Protein AF-A0A519G6H4-F1 (afdb_monomer)

Nearest PDB structures (foldseek):
  4zy8-assembly3_B  TM=3.348E-01  e=1.222E-01  Kluyveromyces lactis
  5f9d-assembly1_A  TM=3.363E-01  e=3.667E-01  Helicobacter pylori

Secondary structure (DSSP, 8-state):
-PPPPPPPPPPP-PPPPPPP----PPPPPP-----PPP------------------------------------------HHHHHHHHHHHHHHHHHHHHHHHHHHHHHHHHHHHHHHHHHHHHHHHHHHHHH-SSTTS--S-HHHHHHHHHHH----TTEEEEEEETTEEEEE-SS--S--TTSSHHHHHHHHHH--SSS-EEEEE--TT--EEEEEEE---TTS---S-EEEEEEEEHHHHHHHHHHHHHHHHHHHHHHHHHHHHHHHHHHHHHHHHHHHHHHHHHHHTTT-TTPPPP--SSSHHHHHHHHHHHHHHHHTT-

Mean predicted aligned error: 16.58 Å

Radius of gyration: 42.32 Å; Cα contacts (8 Å, |Δi|>4): 305; chains: 1; bounding box: 150×58×101 Å

Foldseek 3Di:
DDDDDDDDDDDDDDDDDDDDDDDDDDDDDDDDDDDDDDDDDDDDDDDDDDDDDDDDDDDDDDPPDPPPDPPPPPPDPPDDPLVVQLVVQLVVLLVVLVVVLVVVLVVVLVVLVVVQVVVQVVLVVVLVVLQQQEPDPVSFHQDLVRSLQSSLAVDDDDAQKFKFKDKQLDTDDGHPDDHPDDQVVDVVRSNVLVVPPDDQDKDFDWDCPPNFTKTKIKGFGDTPPYPPPMTIIIMMIGGSVVSSVVVVVVSVVSVVVSVVVSVVSSVVSSVVSCVVCVLVVVVVVVVVVCVPDDLPDARDQDDDDPSSVVSVVVRVVSVVVVVD

pLDDT: mean 78.15, std 19.93, range [33.38, 98.62]

Sequence (324 aa):
MRGAPPPPPPAHRSAAPRRSRWVRRGPPLDSSRRARTMHARPGETFLRSPSGRRGSRDTEGVTTSPAARPTRLRGRPRFSVRTRIVAVITLVAALGLTVVGATVYLVERAVSLEAIEDRLQDNLDSARFIVAQGDDPTGSWPSADEALRAVVQRMSPDDNTGAIGIIDGRAVLRSGIELDLDLTSVPGFVTHVAEQVDGPDAIIGTYAEDGVVWRYLAAPIAVSGGPQAEEVIFALAYDVRAELAEIDGTARAYIVAAGIALLVIAAVATIVSTRLLRPLRRMRETAERVSAQALTERLPVQGRDDVSELASTMNDMLDRLDRA

Structure (mmCIF, N/CA/C/O backbone):
data_AF-A0A519G6H4-F1
#
_entry.id   AF-A0A519G6H4-F1
#
loop_
_atom_site.group_PDB
_atom_site.id
_atom_site.type_symbol
_atom_site.label_atom_id
_atom_site.label_alt_id
_atom_site.label_comp_id
_atom_site.label_asym_id
_atom_site.label_entity_id
_atom_site.label_seq_id
_atom_site.pdbx_PDB_ins_code
_atom_site.Cartn_x
_atom_site.Cartn_y
_atom_site.Cartn_z
_atom_site.occupancy
_atom_site.B_iso_or_equiv
_atom_site.auth_seq_id
_atom_site.auth_comp_id
_atom_site.auth_asym_id
_atom_site.auth_atom_id
_atom_site.pdbx_PDB_model_num
ATOM 1 N N . MET A 1 1 ? 63.761 16.238 7.697 1.00 46.38 1 MET A N 1
ATOM 2 C CA . MET A 1 1 ? 63.430 15.058 8.523 1.00 46.38 1 MET A CA 1
ATOM 3 C C . MET A 1 1 ? 61.973 15.174 8.955 1.00 46.38 1 MET A C 1
ATOM 5 O O . MET A 1 1 ? 61.675 16.012 9.792 1.00 46.38 1 MET A O 1
ATOM 9 N N . ARG A 1 2 ? 61.054 14.445 8.308 1.00 49.22 2 ARG A N 1
ATOM 10 C CA . ARG A 1 2 ? 59.625 14.401 8.672 1.00 49.22 2 ARG A CA 1
ATOM 11 C C . ARG A 1 2 ? 59.370 13.075 9.395 1.00 49.22 2 ARG A C 1
ATOM 13 O O . ARG A 1 2 ? 59.730 12.033 8.858 1.00 49.22 2 ARG A O 1
ATOM 20 N N . GLY A 1 3 ? 58.862 13.146 10.625 1.00 54.88 3 GLY A N 1
ATOM 21 C CA . GLY A 1 3 ? 58.626 11.997 11.504 1.00 54.88 3 GLY A CA 1
ATOM 22 C C . GLY A 1 3 ? 57.484 11.104 11.015 1.00 54.88 3 GLY A C 1
ATOM 23 O O . GLY A 1 3 ? 56.541 11.584 10.389 1.00 54.88 3 GLY A O 1
ATOM 24 N N . ALA A 1 4 ? 57.608 9.804 11.281 1.00 68.62 4 ALA A N 1
ATOM 25 C CA . ALA A 1 4 ? 56.635 8.782 10.908 1.00 68.62 4 ALA A CA 1
ATOM 26 C C . ALA A 1 4 ? 55.296 8.948 11.664 1.00 68.62 4 ALA A C 1
ATOM 28 O O . ALA A 1 4 ? 55.304 9.397 12.814 1.00 68.62 4 ALA A O 1
ATOM 29 N N . PRO A 1 5 ? 54.155 8.584 11.049 1.00 71.50 5 PRO A N 1
ATOM 30 C CA . PRO A 1 5 ? 52.848 8.658 11.696 1.00 71.50 5 PRO A CA 1
ATOM 31 C C . PRO A 1 5 ? 52.660 7.552 12.759 1.00 71.50 5 PRO A C 1
ATOM 33 O O . PRO A 1 5 ? 53.268 6.484 12.648 1.00 71.50 5 PRO A O 1
ATOM 36 N N . PRO A 1 6 ? 51.826 7.793 13.791 1.00 75.69 6 PRO A N 1
ATOM 37 C CA . PRO A 1 6 ? 51.584 6.840 14.874 1.00 75.69 6 PRO A CA 1
ATOM 38 C C . PRO A 1 6 ? 50.728 5.632 14.433 1.00 75.69 6 PRO A C 1
ATOM 40 O O . PRO A 1 6 ? 49.949 5.745 13.484 1.00 75.69 6 PRO A O 1
ATOM 43 N N . PRO A 1 7 ? 50.846 4.479 15.123 1.00 75.94 7 PRO A N 1
ATOM 44 C CA . PRO A 1 7 ? 50.122 3.257 14.777 1.00 75.94 7 PRO A CA 1
ATOM 45 C C . PRO A 1 7 ? 48.623 3.321 15.138 1.00 75.94 7 PRO A C 1
ATOM 47 O O . PRO A 1 7 ? 48.240 4.042 16.064 1.00 75.94 7 PRO A O 1
ATOM 50 N N . PRO A 1 8 ? 47.769 2.547 14.438 1.00 74.88 8 PRO A N 1
ATOM 51 C CA . PRO A 1 8 ? 46.327 2.535 14.667 1.00 74.88 8 PRO A CA 1
ATOM 52 C C . PRO A 1 8 ? 45.929 1.803 15.967 1.00 74.88 8 PRO A C 1
ATOM 54 O O . PRO A 1 8 ? 46.649 0.909 16.424 1.00 74.88 8 PRO A O 1
ATOM 57 N N . PRO A 1 9 ? 44.768 2.150 16.560 1.00 71.88 9 PRO A N 1
ATOM 58 C CA . PRO A 1 9 ? 44.262 1.524 17.782 1.00 71.88 9 PRO A CA 1
ATOM 59 C C . PRO A 1 9 ? 43.748 0.084 17.555 1.00 71.88 9 PRO A C 1
ATOM 61 O O . PRO A 1 9 ? 43.368 -0.273 16.438 1.00 71.88 9 PRO A O 1
ATOM 64 N N . PRO A 1 10 ? 43.711 -0.759 18.609 1.00 65.56 10 PRO A N 1
ATOM 65 C CA . PRO A 1 10 ? 43.341 -2.169 18.495 1.00 65.56 10 PRO A CA 1
ATOM 66 C C . PRO A 1 10 ? 41.845 -2.382 18.212 1.00 65.56 10 PRO A C 1
ATOM 68 O O . PRO A 1 10 ? 40.979 -1.714 18.774 1.00 65.56 10 PRO A O 1
ATOM 71 N N . ALA A 1 11 ? 41.550 -3.373 17.365 1.00 58.44 11 ALA A N 1
ATOM 72 C CA . ALA A 1 11 ? 40.199 -3.747 16.959 1.00 58.44 11 ALA A CA 1
ATOM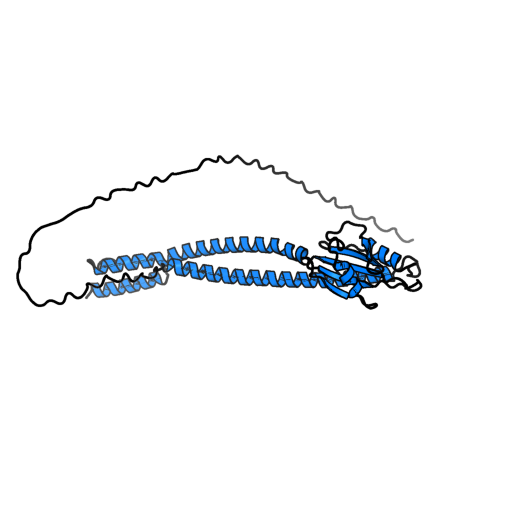 73 C C . ALA A 1 11 ? 39.384 -4.362 18.113 1.00 58.44 11 ALA A C 1
ATOM 75 O O . ALA A 1 11 ? 39.790 -5.350 18.734 1.00 58.44 11 ALA A O 1
ATOM 76 N N . HIS A 1 12 ? 38.192 -3.816 18.358 1.00 49.47 12 HIS A N 1
ATOM 77 C CA . HIS A 1 12 ? 37.202 -4.399 19.260 1.00 49.47 12 HIS A CA 1
ATOM 78 C C . HIS A 1 12 ? 36.639 -5.701 18.665 1.00 49.47 12 HIS A C 1
ATOM 80 O O . HIS A 1 12 ? 36.033 -5.704 17.596 1.00 49.47 12 HIS A O 1
ATOM 86 N N . ARG A 1 13 ? 36.826 -6.824 19.371 1.00 47.31 13 ARG A N 1
ATOM 87 C CA . ARG A 1 13 ? 36.172 -8.105 19.063 1.00 47.31 13 ARG A CA 1
ATOM 88 C C . ARG A 1 13 ? 34.698 -8.046 19.470 1.00 47.31 13 ARG A C 1
ATOM 90 O O . ARG A 1 13 ? 34.383 -8.068 20.657 1.00 47.31 13 ARG A O 1
ATOM 97 N N . SER A 1 14 ? 33.809 -8.027 18.484 1.00 47.22 14 SER A N 1
ATOM 98 C CA . SER A 1 14 ? 32.364 -8.182 18.663 1.00 47.22 14 SER A CA 1
ATOM 99 C C . SER A 1 14 ? 32.025 -9.627 19.042 1.00 47.22 14 SER A C 1
ATOM 101 O O . SER A 1 14 ? 32.368 -10.571 18.330 1.00 47.22 14 SER A O 1
ATOM 103 N N . ALA A 1 15 ? 31.363 -9.806 20.184 1.00 48.19 15 ALA A N 1
ATOM 104 C CA . ALA A 1 15 ? 30.863 -11.091 20.658 1.00 48.19 15 ALA A CA 1
ATOM 105 C C . ALA A 1 15 ? 29.637 -11.549 19.843 1.00 48.19 15 ALA A C 1
ATOM 107 O O . ALA A 1 15 ? 28.703 -10.781 19.624 1.00 48.19 15 ALA A O 1
ATOM 108 N N . ALA A 1 16 ? 29.629 -12.817 19.423 1.00 52.44 16 ALA A N 1
ATOM 109 C CA . ALA A 1 16 ? 28.513 -13.450 18.721 1.00 52.44 16 ALA A CA 1
ATOM 110 C C . ALA A 1 16 ? 27.335 -13.772 19.672 1.00 52.44 16 ALA A C 1
ATOM 112 O O . ALA A 1 16 ? 27.570 -14.206 20.806 1.00 52.44 16 ALA A O 1
ATOM 113 N N . PRO A 1 17 ? 26.065 -13.646 19.237 1.00 49.53 17 PRO A N 1
ATOM 114 C CA . PRO A 1 17 ? 24.920 -13.990 20.074 1.00 49.53 17 PRO A CA 1
ATOM 115 C C . PRO A 1 17 ? 24.618 -15.501 20.056 1.00 49.53 17 PRO A C 1
ATOM 117 O O . PRO A 1 17 ? 24.445 -16.126 19.008 1.00 49.53 17 PRO A O 1
ATOM 120 N N . ARG A 1 18 ? 24.510 -16.093 21.255 1.00 45.97 18 ARG A N 1
ATOM 121 C CA . ARG A 1 18 ? 24.070 -17.480 21.501 1.00 45.97 18 ARG A CA 1
ATOM 122 C C . ARG A 1 18 ? 22.582 -17.633 21.154 1.00 45.97 18 ARG A C 1
ATOM 124 O O . ARG A 1 18 ? 21.735 -17.042 21.817 1.00 45.97 18 ARG A O 1
ATOM 131 N N . ARG A 1 19 ? 22.249 -18.488 20.180 1.00 43.47 19 ARG A N 1
ATOM 132 C CA . ARG A 1 19 ? 20.869 -18.943 19.921 1.00 43.47 19 ARG A CA 1
ATOM 133 C C . ARG A 1 19 ? 20.470 -20.026 20.932 1.00 43.47 19 ARG A C 1
ATOM 135 O O . ARG A 1 19 ? 21.062 -21.103 20.952 1.00 43.47 19 ARG A O 1
ATOM 142 N N . SER A 1 20 ? 19.459 -19.758 21.757 1.00 45.16 20 SER A N 1
ATOM 143 C CA . SER A 1 20 ? 18.828 -20.736 22.649 1.00 45.16 20 SER A CA 1
ATOM 144 C C . SER A 1 20 ? 17.678 -21.452 21.928 1.00 45.16 20 SER A C 1
ATOM 146 O O . SER A 1 20 ? 16.703 -20.850 21.487 1.00 45.16 20 SER A O 1
ATOM 148 N N . ARG A 1 21 ? 17.816 -22.773 21.778 1.00 39.88 21 ARG A N 1
ATOM 149 C CA . ARG A 1 21 ? 16.835 -23.678 21.169 1.00 39.88 21 ARG A CA 1
ATOM 150 C C . ARG A 1 21 ? 15.878 -24.172 22.259 1.00 39.88 21 ARG A C 1
ATOM 152 O O . ARG A 1 21 ? 16.251 -25.030 23.053 1.00 39.88 21 ARG A O 1
ATOM 159 N N . TRP A 1 22 ? 14.652 -23.652 22.295 1.00 42.25 22 TRP A N 1
ATOM 160 C CA . TRP A 1 22 ? 13.578 -24.182 23.141 1.00 42.25 22 TRP A CA 1
ATOM 161 C C . TRP A 1 22 ? 12.713 -25.162 22.346 1.00 42.25 22 TRP A C 1
ATOM 163 O O . TRP A 1 22 ? 12.011 -24.783 21.415 1.00 42.25 22 TRP A O 1
ATOM 173 N N . VAL A 1 23 ? 12.770 -26.437 22.731 1.00 46.72 23 VAL A N 1
ATOM 174 C CA . VAL A 1 23 ? 11.891 -27.508 22.246 1.00 46.72 23 VAL A CA 1
ATOM 175 C C . VAL A 1 23 ? 10.676 -27.575 23.175 1.00 46.72 23 VAL A C 1
ATOM 177 O O . VAL A 1 23 ? 10.817 -27.922 24.346 1.00 46.72 23 VAL A O 1
ATOM 180 N N . ARG A 1 24 ? 9.477 -27.254 22.674 1.00 48.12 24 ARG A N 1
ATOM 181 C CA . ARG A 1 24 ? 8.207 -27.500 23.379 1.00 48.12 24 ARG A CA 1
ATOM 182 C C . ARG A 1 24 ? 7.584 -28.807 22.881 1.00 48.12 24 ARG A C 1
ATOM 184 O O . ARG A 1 24 ? 7.162 -28.895 21.734 1.00 48.12 24 ARG A O 1
ATOM 191 N N . ARG A 1 25 ? 7.512 -29.807 23.765 1.00 40.22 25 ARG A N 1
ATOM 192 C CA . ARG A 1 25 ? 6.647 -30.993 23.634 1.00 40.22 25 ARG A CA 1
ATOM 193 C C . ARG A 1 25 ? 5.201 -30.598 23.966 1.00 40.22 25 ARG A C 1
ATOM 195 O O . ARG A 1 25 ? 4.978 -29.987 25.009 1.00 40.22 25 ARG A O 1
ATOM 202 N N . GLY A 1 26 ? 4.241 -30.961 23.117 1.00 42.47 26 GLY A N 1
ATOM 203 C CA . GLY A 1 26 ? 2.804 -30.914 23.426 1.00 42.47 26 GLY A CA 1
ATOM 204 C C . GLY A 1 26 ? 2.269 -32.298 23.839 1.00 42.47 26 GLY A C 1
ATOM 205 O O . GLY A 1 26 ? 2.820 -33.298 23.376 1.00 42.47 26 GLY A O 1
ATOM 206 N N . PRO A 1 27 ? 1.233 -32.389 24.698 1.00 58.53 27 PRO A N 1
ATOM 207 C CA . PRO A 1 27 ? 0.524 -33.638 24.987 1.00 58.53 27 PRO A CA 1
ATOM 208 C C . PRO A 1 27 ? -0.682 -33.847 24.038 1.00 58.53 27 PRO A C 1
ATOM 210 O O . PRO A 1 27 ? -1.147 -32.878 23.431 1.00 58.53 27 PRO A O 1
ATOM 213 N N . PRO A 1 28 ? -1.201 -35.084 23.894 1.00 52.47 28 PRO A N 1
ATOM 214 C CA . PRO A 1 28 ? -2.264 -35.398 22.940 1.00 52.47 28 PRO A CA 1
ATOM 215 C C . PRO A 1 28 ? -3.661 -35.059 23.486 1.00 52.47 28 PRO A C 1
ATOM 217 O O . PRO A 1 28 ? -3.909 -35.134 24.689 1.00 52.47 28 PRO A O 1
ATOM 220 N N . LEU A 1 29 ? -4.581 -34.712 22.579 1.00 49.31 29 LEU A N 1
ATOM 221 C CA . LEU A 1 29 ? -6.004 -34.509 22.857 1.00 49.31 29 LEU A CA 1
ATOM 222 C C . LEU A 1 29 ? -6.784 -35.805 22.595 1.00 49.31 29 LEU A C 1
ATOM 224 O O . LEU A 1 29 ? -6.754 -36.343 21.491 1.00 49.31 29 LEU A O 1
ATOM 228 N N . ASP A 1 30 ? -7.492 -36.265 23.625 1.00 44.41 30 ASP A N 1
ATOM 229 C CA . ASP A 1 30 ? -8.525 -37.300 23.575 1.00 44.41 30 ASP A CA 1
ATOM 230 C C . ASP A 1 30 ? -9.815 -36.721 22.964 1.00 44.41 30 ASP A C 1
ATOM 232 O O . ASP A 1 30 ? -10.227 -35.597 23.270 1.00 44.41 30 ASP A O 1
ATOM 236 N N . SER A 1 31 ? -10.448 -37.490 22.081 1.00 44.47 31 SER A N 1
ATOM 237 C CA . SER A 1 31 ? -11.680 -37.126 21.390 1.00 44.47 31 SER A CA 1
ATOM 238 C C . SER A 1 31 ? -12.721 -38.225 21.579 1.00 44.47 31 SER A C 1
ATOM 240 O O . SER A 1 31 ? -12.670 -39.278 20.953 1.00 44.47 31 SER A O 1
ATOM 242 N N . SER A 1 32 ? -13.726 -37.963 22.415 1.00 39.69 32 SER A N 1
ATOM 243 C CA . SER A 1 32 ? -14.971 -38.731 22.392 1.00 39.69 32 SER A CA 1
ATOM 244 C C . SER A 1 32 ? -16.159 -37.897 22.885 1.00 39.69 32 SER A C 1
ATOM 246 O O . SER A 1 32 ? -16.413 -37.709 24.073 1.00 39.69 32 SER A O 1
ATOM 248 N N . ARG A 1 33 ? -16.938 -37.371 21.931 1.00 41.94 33 ARG A N 1
ATOM 249 C CA . ARG A 1 33 ? -18.328 -36.945 22.161 1.00 41.94 33 ARG A CA 1
ATOM 250 C C . ARG A 1 33 ? -19.117 -36.943 20.856 1.00 41.94 33 ARG A C 1
ATOM 252 O O . ARG A 1 33 ? -18.822 -36.149 19.972 1.00 41.94 33 ARG A O 1
ATOM 259 N N . ARG A 1 34 ? -20.141 -37.799 20.785 1.00 40.88 34 ARG A N 1
ATOM 260 C CA . ARG A 1 34 ? -21.371 -37.777 19.952 1.00 40.88 34 ARG A CA 1
ATOM 261 C C . ARG A 1 34 ? -22.154 -39.050 20.342 1.00 40.88 34 ARG A C 1
ATOM 263 O O . ARG A 1 34 ? -21.524 -40.040 20.674 1.00 40.88 34 ARG A O 1
ATOM 270 N N . ALA A 1 35 ? -23.478 -39.136 20.386 1.00 38.78 35 ALA A N 1
ATOM 271 C CA . ALA A 1 35 ? -24.569 -38.227 20.066 1.00 38.78 35 ALA A CA 1
ATOM 272 C C . ALA A 1 35 ? -25.820 -38.678 20.858 1.00 38.78 35 ALA A C 1
ATOM 274 O O . ALA A 1 35 ? -25.955 -39.852 21.196 1.00 38.78 35 ALA A O 1
ATOM 275 N N . ARG A 1 36 ? -26.733 -37.743 21.150 1.00 36.72 36 ARG A N 1
ATOM 276 C CA . ARG A 1 36 ? -28.082 -38.024 21.669 1.00 36.72 36 ARG A CA 1
ATOM 277 C C . ARG A 1 36 ? -29.038 -38.217 20.495 1.00 36.72 36 ARG A C 1
ATOM 279 O O . ARG A 1 36 ? -29.108 -37.346 19.633 1.00 36.72 36 ARG A O 1
ATOM 286 N N . THR A 1 37 ? -29.804 -39.299 20.509 1.00 41.75 37 THR A N 1
ATOM 287 C CA . THR A 1 37 ? -30.915 -39.570 19.589 1.00 41.75 37 THR A CA 1
ATOM 288 C C . THR A 1 37 ? -32.251 -39.205 20.240 1.00 41.75 37 THR A C 1
ATOM 290 O O . THR A 1 37 ? -32.542 -39.596 21.369 1.00 41.75 37 THR A O 1
ATOM 293 N N . MET A 1 38 ? -33.050 -38.421 19.513 1.00 39.25 38 MET A N 1
ATOM 294 C CA . MET A 1 38 ? -34.469 -38.157 19.760 1.00 39.25 38 MET A CA 1
ATOM 295 C C . MET A 1 38 ? -35.310 -39.355 19.303 1.00 39.25 38 MET A C 1
ATOM 297 O O . MET A 1 38 ? -35.074 -3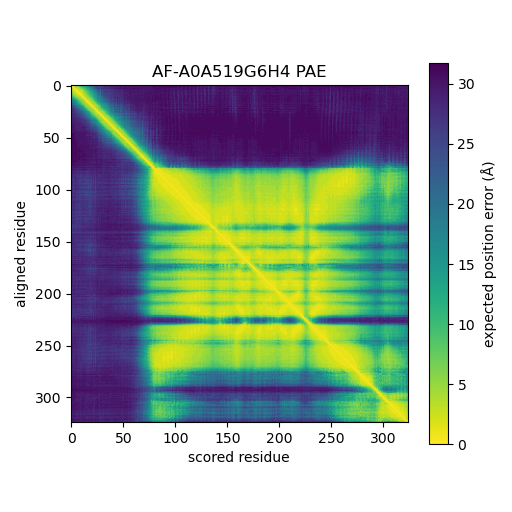9.880 18.219 1.00 39.25 38 MET A O 1
ATOM 301 N N . HIS A 1 39 ? -36.349 -39.707 20.063 1.00 39.28 39 HIS A N 1
ATOM 302 C CA . HIS A 1 39 ? -37.466 -40.516 19.573 1.00 39.28 39 HIS A CA 1
ATOM 303 C C . HIS A 1 39 ? -38.787 -39.781 19.823 1.00 39.28 39 HIS A C 1
ATOM 305 O O . HIS A 1 39 ? -39.140 -39.477 20.961 1.00 39.28 39 HIS A O 1
ATOM 311 N N . ALA A 1 40 ? -39.499 -39.504 18.731 1.00 35.19 40 ALA A N 1
ATOM 312 C CA . ALA A 1 40 ? -40.893 -39.083 18.705 1.00 35.19 40 ALA A CA 1
ATOM 313 C C . ALA A 1 40 ? -41.816 -40.317 18.698 1.00 35.19 40 ALA A C 1
ATOM 315 O O . ALA A 1 40 ? -41.474 -41.344 18.110 1.00 35.19 40 ALA A O 1
ATOM 316 N N . ARG A 1 41 ? -42.997 -40.199 19.313 1.00 39.19 41 ARG A N 1
ATOM 317 C CA . ARG A 1 41 ? -44.122 -41.139 19.178 1.00 39.19 41 ARG A CA 1
ATOM 318 C C . ARG A 1 41 ? -45.337 -40.396 18.611 1.00 39.19 41 ARG A C 1
ATOM 320 O O . ARG A 1 41 ? -45.631 -39.315 19.121 1.00 39.19 41 ARG A O 1
ATOM 327 N N . PRO A 1 42 ? -46.055 -40.956 17.623 1.00 47.78 42 PRO A N 1
ATOM 328 C CA . PRO A 1 42 ? -47.360 -40.465 17.206 1.00 47.78 42 PRO A CA 1
ATOM 329 C C . PRO A 1 42 ? -48.489 -41.451 17.545 1.00 47.78 42 PRO A C 1
ATOM 331 O O . PRO A 1 42 ? -48.262 -42.652 17.676 1.00 47.78 42 PRO A O 1
ATOM 334 N N . GLY A 1 43 ? -49.712 -40.922 17.561 1.00 35.28 43 GLY A N 1
ATOM 335 C CA . GLY A 1 43 ? -50.932 -41.685 17.309 1.00 35.28 43 GLY A CA 1
ATOM 336 C C . GLY A 1 43 ? -51.876 -41.772 18.499 1.00 35.28 43 GLY A C 1
ATOM 337 O O . GLY A 1 43 ? -51.566 -42.435 19.475 1.00 35.28 43 GLY A O 1
ATOM 338 N N . GLU A 1 44 ? -53.043 -41.139 18.377 1.00 38.38 44 GLU A N 1
ATOM 339 C CA . GLU A 1 44 ? -54.321 -41.861 18.403 1.00 38.38 44 GLU A CA 1
ATOM 340 C C . GLU A 1 44 ? -55.459 -40.940 17.941 1.00 38.38 44 GLU A C 1
ATOM 342 O O . GLU A 1 44 ? -55.629 -39.816 18.409 1.00 38.38 44 GLU A O 1
ATOM 347 N N . THR A 1 45 ? -56.204 -41.427 16.948 1.00 41.31 45 THR A N 1
ATOM 348 C CA . THR A 1 45 ? -57.401 -40.813 16.366 1.00 41.31 45 THR A CA 1
ATOM 349 C C . THR A 1 45 ? -58.501 -41.869 16.437 1.00 41.31 45 THR A C 1
ATOM 351 O O . THR A 1 45 ? -58.321 -42.943 15.874 1.00 41.31 45 THR A O 1
ATOM 354 N N . PHE A 1 46 ? -59.622 -41.583 17.099 1.00 39.34 46 PHE A N 1
ATOM 355 C CA . PHE A 1 46 ? -60.885 -42.339 17.015 1.00 39.34 46 PHE A CA 1
ATOM 356 C C . PHE A 1 46 ? -62.000 -41.387 17.499 1.00 39.34 46 PHE A C 1
ATOM 358 O O . PHE A 1 46 ? -61.952 -40.925 18.631 1.00 39.34 46 PHE A O 1
ATOM 365 N N . LEU A 1 47 ? -62.783 -40.732 16.634 1.00 41.47 47 LEU A N 1
ATOM 366 C CA . LEU A 1 47 ? -63.980 -41.148 15.879 1.00 41.47 47 LEU A CA 1
ATOM 367 C C . LEU A 1 47 ? -65.222 -41.556 16.706 1.00 41.47 47 LEU A C 1
ATOM 369 O O . LEU A 1 47 ? -65.234 -42.611 17.327 1.00 41.47 47 LEU A O 1
ATOM 373 N N . ARG A 1 48 ? -66.305 -40.778 16.462 1.00 33.84 48 ARG A N 1
ATOM 374 C CA . ARG A 1 48 ? -67.761 -41.099 16.498 1.00 33.84 48 ARG A CA 1
ATOM 375 C C . ARG A 1 48 ? -68.430 -41.280 17.877 1.00 33.84 48 ARG A C 1
ATOM 377 O O . ARG A 1 48 ? -67.856 -41.884 18.757 1.00 33.84 48 ARG A O 1
ATOM 384 N N . SER A 1 49 ? -69.688 -40.893 18.140 1.00 42.06 49 SER A N 1
ATOM 385 C CA . SER A 1 49 ? -70.782 -40.166 17.453 1.00 42.06 49 SER A CA 1
ATOM 386 C C . SER A 1 49 ? -71.950 -39.984 18.484 1.00 42.06 49 SER A C 1
ATOM 388 O O . SER A 1 49 ? -71.724 -40.285 19.653 1.00 42.06 49 SER A O 1
ATOM 390 N N . PRO A 1 50 ? -73.154 -39.455 18.150 1.00 60.06 50 PRO A N 1
ATOM 391 C CA . PRO A 1 50 ? -73.890 -38.504 18.992 1.00 60.06 50 PRO A CA 1
ATOM 392 C C . PRO A 1 50 ? -75.224 -39.031 19.564 1.00 60.06 50 PRO A C 1
ATOM 394 O O . PRO A 1 50 ? -75.710 -40.081 19.156 1.00 60.06 50 PRO A O 1
ATOM 397 N N . SER A 1 51 ? -75.866 -38.246 20.439 1.00 39.28 51 SER A N 1
ATOM 398 C CA . SER A 1 51 ? -77.316 -37.922 20.450 1.00 39.28 51 SER A CA 1
ATOM 399 C C . SER A 1 51 ? -77.783 -37.496 21.848 1.00 39.28 51 SER A C 1
ATOM 401 O O . SER A 1 51 ? -77.338 -38.047 22.848 1.00 39.28 51 SER A O 1
ATOM 403 N N . GLY A 1 52 ? -78.707 -36.526 21.927 1.00 33.38 52 GLY A N 1
ATOM 404 C CA . GLY A 1 52 ? -79.396 -36.239 23.192 1.00 33.38 52 GLY A CA 1
ATOM 405 C C . GLY A 1 52 ? -80.052 -34.866 23.346 1.00 33.38 52 GLY A C 1
ATOM 406 O O . GLY A 1 52 ? -79.545 -34.030 24.071 1.00 33.38 52 GLY A O 1
ATOM 407 N N . ARG A 1 53 ? -81.215 -34.690 22.705 1.00 37.78 53 ARG A N 1
ATOM 408 C CA . ARG A 1 53 ? -82.406 -33.929 23.163 1.00 37.78 53 ARG A CA 1
ATOM 409 C C . ARG A 1 53 ? -82.290 -32.497 23.741 1.00 37.78 53 ARG A C 1
ATOM 411 O O . ARG A 1 53 ? -82.014 -32.274 24.909 1.00 37.78 53 ARG A O 1
ATOM 418 N N . ARG A 1 54 ? -82.768 -31.569 22.903 1.00 41.41 54 ARG A N 1
ATOM 419 C CA . ARG A 1 54 ? -83.828 -30.547 23.094 1.00 41.41 54 ARG A CA 1
ATOM 420 C C . ARG A 1 54 ? -84.421 -30.359 24.513 1.00 41.41 54 ARG A C 1
ATOM 422 O O . ARG A 1 54 ? -85.102 -31.244 25.022 1.00 41.41 54 ARG A O 1
ATOM 429 N N . GLY A 1 55 ? -84.322 -29.124 25.016 1.00 36.97 55 GLY A N 1
ATOM 430 C CA . GLY A 1 55 ? -85.120 -28.553 26.107 1.00 36.97 55 GLY A CA 1
ATOM 431 C C . GLY A 1 55 ? -85.088 -27.019 26.043 1.00 36.97 55 GLY A C 1
ATOM 432 O O . GLY A 1 55 ? -84.020 -26.423 26.010 1.00 36.97 55 GLY A O 1
ATOM 433 N N . SER A 1 56 ? -86.263 -26.410 25.932 1.00 39.94 56 SER A N 1
ATOM 434 C CA . SER A 1 56 ? -86.562 -24.985 25.731 1.00 39.94 56 SER A CA 1
ATOM 435 C C . SER A 1 56 ? -86.535 -24.152 27.020 1.00 39.94 56 SER A C 1
ATOM 437 O O . SER A 1 56 ? -87.036 -24.648 28.029 1.00 39.94 56 SER A O 1
ATOM 439 N N . ARG A 1 57 ? -86.123 -22.876 26.942 1.00 38.12 57 ARG A N 1
ATOM 440 C CA . ARG A 1 57 ? -86.892 -21.668 27.346 1.00 38.12 57 ARG A CA 1
ATOM 441 C C . ARG A 1 57 ? -86.000 -20.420 27.405 1.00 38.12 57 ARG A C 1
ATOM 443 O O . ARG A 1 57 ? -84.930 -20.453 27.997 1.00 38.12 57 ARG A O 1
ATOM 450 N N . ASP A 1 58 ? -86.502 -19.370 26.761 1.00 39.03 58 ASP A N 1
ATOM 451 C CA . ASP A 1 58 ? -86.571 -17.963 27.173 1.00 39.03 58 ASP A CA 1
ATOM 452 C C . ASP A 1 58 ? -85.411 -17.364 27.981 1.00 39.03 58 ASP A C 1
ATOM 454 O O . ASP A 1 58 ? -85.219 -17.672 29.154 1.00 39.03 58 ASP A O 1
ATOM 458 N N . THR A 1 59 ? -84.715 -16.391 27.388 1.00 43.53 59 THR A N 1
ATOM 459 C CA . THR A 1 59 ? -84.746 -14.984 27.841 1.00 43.53 59 THR A CA 1
ATOM 460 C C . THR A 1 59 ? -83.901 -14.102 26.922 1.00 43.53 59 THR A C 1
ATOM 462 O O . THR A 1 59 ? -82.780 -14.432 26.538 1.00 43.53 59 THR A O 1
ATOM 465 N N . GLU A 1 60 ? -84.497 -12.981 26.531 1.00 42.53 60 GLU A N 1
ATOM 466 C CA . GLU A 1 60 ? -83.893 -11.909 25.756 1.00 42.53 60 GLU A CA 1
ATOM 467 C C . GLU A 1 60 ? -82.748 -11.229 26.522 1.00 42.53 60 GLU A C 1
ATOM 469 O O . GLU A 1 60 ? -82.832 -10.994 27.724 1.00 42.53 60 GLU A O 1
ATOM 474 N N . GLY A 1 61 ? -81.719 -10.833 25.769 1.00 47.59 61 GLY A N 1
ATOM 475 C CA . GLY A 1 61 ? -80.956 -9.618 26.044 1.00 47.59 61 GLY A CA 1
ATOM 476 C C . GLY A 1 61 ? -79.796 -9.713 27.031 1.00 47.59 61 GLY A C 1
ATOM 477 O O . GLY A 1 61 ? -79.881 -9.144 28.107 1.00 47.59 61 GLY A O 1
ATOM 478 N N . VAL A 1 62 ? -78.646 -10.241 26.595 1.00 46.50 62 VAL A N 1
ATOM 479 C CA . VAL A 1 62 ? -77.342 -9.609 26.880 1.00 46.50 62 VAL A CA 1
ATOM 480 C C . VAL A 1 62 ? -76.436 -9.824 25.670 1.00 46.50 62 VAL A C 1
ATOM 482 O O . VAL A 1 62 ? -76.066 -10.944 25.329 1.00 46.50 62 VAL A O 1
ATOM 485 N N . THR A 1 63 ? -76.067 -8.734 25.006 1.00 45.44 63 THR A N 1
ATOM 486 C CA . THR A 1 63 ? -74.996 -8.683 24.009 1.00 45.44 63 THR A CA 1
ATOM 487 C C . THR A 1 63 ? -73.693 -9.198 24.622 1.00 45.44 63 THR A C 1
ATOM 489 O O . THR A 1 63 ? -73.024 -8.481 25.366 1.00 45.44 63 THR A O 1
ATOM 492 N N . THR A 1 64 ? -73.298 -10.433 24.313 1.00 45.38 64 THR A N 1
ATOM 493 C CA . THR A 1 64 ? -71.933 -10.905 24.565 1.00 45.38 64 THR A CA 1
ATOM 494 C C . THR A 1 64 ? -70.987 -10.178 23.620 1.00 45.38 64 THR A C 1
ATOM 496 O O . THR A 1 64 ? -70.779 -10.585 22.478 1.00 45.38 64 THR A O 1
ATOM 499 N N . SER A 1 65 ? -70.428 -9.072 24.109 1.00 53.97 65 SER A N 1
ATOM 500 C CA . SER A 1 65 ? -69.225 -8.465 23.551 1.00 53.97 65 SER A CA 1
ATOM 501 C C . SER A 1 65 ? -68.115 -9.526 23.538 1.00 53.97 65 SER A C 1
ATOM 503 O O . SER A 1 65 ? -67.917 -10.196 24.559 1.00 53.97 65 SER A O 1
ATOM 505 N N . PRO A 1 66 ? -67.411 -9.752 22.414 1.00 50.53 66 PRO A N 1
ATOM 506 C CA . PRO A 1 66 ? -66.352 -10.745 22.372 1.00 50.53 66 PRO A CA 1
ATOM 507 C C . PRO A 1 66 ? -65.260 -10.304 23.346 1.00 50.53 66 PRO A C 1
ATOM 509 O O . PRO A 1 66 ? -64.701 -9.217 23.212 1.00 50.53 66 PRO A O 1
ATOM 512 N N . ALA A 1 67 ? -64.971 -11.143 24.343 1.00 54.62 67 ALA A N 1
ATOM 513 C CA . ALA A 1 67 ? -63.895 -10.913 25.293 1.00 54.62 67 ALA A CA 1
ATOM 514 C C . ALA A 1 67 ? -62.594 -10.651 24.521 1.00 54.62 67 ALA A C 1
ATOM 516 O O . ALA A 1 67 ? -62.025 -11.553 23.897 1.00 54.62 67 ALA A O 1
ATOM 517 N N . ALA A 1 68 ? -62.149 -9.393 24.534 1.00 55.25 68 ALA A N 1
ATOM 518 C CA . ALA A 1 68 ? -60.889 -8.983 23.949 1.00 55.25 68 ALA A CA 1
ATOM 519 C C . ALA A 1 68 ? -59.779 -9.803 24.612 1.00 55.25 68 ALA A C 1
ATOM 521 O O . ALA A 1 68 ? -59.500 -9.657 25.804 1.00 55.25 68 ALA A O 1
ATOM 522 N N . ARG A 1 69 ? -59.157 -10.706 23.843 1.00 52.53 69 ARG A N 1
ATOM 523 C CA . ARG A 1 69 ? -57.920 -11.372 24.262 1.00 52.53 69 ARG A CA 1
ATOM 524 C C . ARG A 1 69 ? -56.949 -10.266 24.670 1.00 52.53 69 ARG A C 1
ATOM 526 O O . ARG A 1 69 ? -56.745 -9.366 23.856 1.00 52.53 69 ARG A O 1
ATOM 533 N N . PRO A 1 70 ? -56.343 -10.307 25.870 1.00 50.56 70 PRO A N 1
ATOM 534 C CA . PRO A 1 70 ? -55.375 -9.296 26.245 1.00 50.56 70 PRO A CA 1
ATOM 535 C C . PRO A 1 70 ? -54.250 -9.351 25.219 1.00 50.56 70 PRO A C 1
ATOM 537 O O . PRO A 1 70 ? -53.503 -10.333 25.134 1.00 50.56 70 PRO A O 1
ATOM 540 N N . THR A 1 71 ? -54.175 -8.312 24.394 1.00 57.25 71 THR A N 1
ATOM 541 C CA . THR A 1 71 ? -53.082 -8.073 23.470 1.00 57.25 71 THR A CA 1
ATOM 542 C C . THR A 1 71 ? -51.843 -8.008 24.345 1.00 57.25 71 THR A C 1
ATOM 544 O O . THR A 1 71 ? -51.617 -7.023 25.046 1.00 57.25 71 THR A O 1
ATOM 547 N N . ARG A 1 72 ? -51.069 -9.099 24.396 1.00 52.34 72 ARG A N 1
ATOM 548 C CA . ARG A 1 72 ? -49.766 -9.112 25.059 1.00 52.34 72 ARG A CA 1
ATOM 549 C C . ARG A 1 72 ? -48.882 -8.169 24.257 1.00 52.34 72 ARG A C 1
ATOM 551 O O . ARG A 1 72 ? -48.210 -8.591 23.318 1.00 52.34 72 ARG A O 1
ATOM 558 N N . LEU A 1 73 ? -48.931 -6.884 24.595 1.00 54.25 73 LEU A N 1
ATOM 559 C CA . LEU A 1 73 ? -47.970 -5.894 24.150 1.00 54.25 73 LEU A CA 1
ATOM 560 C C . LEU A 1 73 ? -46.608 -6.451 24.552 1.00 54.25 73 LEU A C 1
ATOM 562 O O . LEU A 1 73 ? -46.277 -6.518 25.737 1.00 54.25 73 LEU A O 1
ATOM 566 N N . ARG A 1 74 ? -45.861 -6.955 23.564 1.00 53.91 74 ARG A N 1
ATOM 567 C CA . ARG A 1 74 ? -44.479 -7.400 23.729 1.00 53.91 74 ARG A CA 1
ATOM 568 C C . ARG A 1 74 ? -43.693 -6.192 24.227 1.00 53.91 74 ARG A C 1
ATOM 570 O O . ARG A 1 74 ? -43.279 -5.346 23.439 1.00 53.91 74 ARG A O 1
ATOM 577 N N . GLY A 1 75 ? -43.551 -6.082 25.545 1.00 49.84 75 GLY A N 1
ATOM 578 C CA . GLY A 1 75 ? -42.731 -5.059 26.168 1.00 49.84 75 GLY A CA 1
ATOM 579 C C . GLY A 1 75 ? -41.322 -5.170 25.603 1.00 49.84 75 GLY A C 1
ATOM 580 O O . GLY A 1 75 ? -40.722 -6.245 25.648 1.00 49.84 75 GLY A O 1
ATOM 581 N N . ARG A 1 76 ? -40.813 -4.073 25.032 1.00 59.44 76 ARG A N 1
ATOM 582 C CA . ARG A 1 76 ? -39.413 -3.977 24.609 1.00 59.44 76 ARG A CA 1
ATOM 583 C C . ARG A 1 76 ? -38.522 -4.439 25.771 1.00 59.44 76 ARG A C 1
ATOM 585 O O . ARG A 1 76 ? -38.783 -4.018 26.902 1.00 59.44 76 ARG A O 1
ATOM 592 N N . PRO A 1 77 ? -37.503 -5.284 25.529 1.00 54.88 77 PRO A N 1
ATOM 593 C CA . PRO A 1 77 ? -36.628 -5.756 26.592 1.00 54.88 77 PRO A CA 1
ATOM 594 C C . PRO A 1 77 ? -36.014 -4.541 27.288 1.00 54.88 77 PRO A C 1
ATOM 596 O O . PRO A 1 77 ? -35.296 -3.745 26.681 1.00 54.88 77 PRO A O 1
ATOM 599 N N . ARG A 1 78 ? -36.361 -4.349 28.562 1.00 65.12 78 ARG A N 1
ATOM 600 C CA . ARG A 1 78 ? -35.833 -3.255 29.373 1.00 65.12 78 ARG A CA 1
ATOM 601 C C . ARG A 1 78 ? -34.415 -3.632 29.782 1.00 65.12 78 ARG A C 1
ATOM 603 O O . ARG A 1 78 ? -34.216 -4.309 30.786 1.00 65.12 78 ARG A O 1
ATOM 610 N N . PHE A 1 79 ? -33.435 -3.241 28.969 1.00 65.88 79 PHE A N 1
ATOM 611 C CA . PHE A 1 79 ? -32.027 -3.388 29.323 1.00 65.88 79 PHE A CA 1
ATOM 612 C C . PHE A 1 79 ? -31.748 -2.662 30.643 1.00 65.88 79 PHE A C 1
ATOM 614 O O . PHE A 1 79 ? -32.188 -1.530 30.850 1.00 65.88 79 PHE A O 1
ATOM 621 N N . SER A 1 80 ? -31.013 -3.320 31.542 1.00 81.69 80 SER A N 1
ATOM 622 C CA . SER A 1 80 ? -30.547 -2.686 32.775 1.00 81.69 80 SER A CA 1
ATOM 623 C C . SER A 1 80 ? -29.694 -1.462 32.430 1.00 81.69 80 SER A C 1
ATOM 625 O O . SER A 1 80 ? -28.904 -1.509 31.486 1.00 81.69 80 SER A O 1
ATOM 627 N N . VAL A 1 81 ? -29.808 -0.385 33.216 1.00 81.69 81 VAL A N 1
ATOM 628 C CA . VAL A 1 81 ? -28.976 0.829 33.083 1.00 81.69 81 VAL A CA 1
ATOM 629 C C . VAL A 1 81 ? -27.486 0.473 32.983 1.00 81.69 81 VAL A C 1
ATOM 631 O O . VAL A 1 81 ? -26.773 1.047 32.168 1.00 81.69 81 VAL A O 1
ATOM 634 N N . ARG A 1 82 ? -27.045 -0.561 33.712 1.00 80.62 82 ARG A N 1
ATOM 635 C CA . ARG A 1 82 ? -25.690 -1.127 33.629 1.00 80.62 82 ARG A CA 1
ATOM 636 C C . ARG A 1 82 ? -25.307 -1.536 32.207 1.00 80.62 82 ARG A C 1
ATOM 638 O O . ARG A 1 82 ? -24.266 -1.123 31.711 1.00 80.62 82 ARG A O 1
ATOM 645 N N . THR A 1 83 ? -26.144 -2.341 31.554 1.00 85.50 83 THR A N 1
ATOM 646 C CA . THR A 1 83 ? -25.892 -2.829 30.191 1.00 85.50 83 THR A CA 1
ATOM 647 C C . THR A 1 83 ? -25.850 -1.671 29.203 1.00 85.50 83 THR A C 1
ATOM 649 O O . THR A 1 83 ? -25.009 -1.671 28.315 1.00 85.50 83 THR A O 1
ATOM 652 N N . ARG A 1 84 ? -26.704 -0.656 29.391 1.00 89.12 84 ARG A N 1
ATOM 653 C CA . ARG A 1 84 ? -26.706 0.545 28.548 1.00 89.12 84 ARG A CA 1
ATOM 654 C C . ARG A 1 84 ? -25.416 1.354 28.699 1.00 89.12 84 ARG A C 1
ATOM 656 O O . ARG A 1 84 ? -24.836 1.721 27.687 1.00 89.12 84 ARG A O 1
ATOM 663 N N . ILE A 1 85 ? -24.957 1.601 29.929 1.00 90.25 85 ILE A N 1
ATOM 664 C CA . ILE A 1 85 ? -23.719 2.357 30.188 1.00 90.25 85 ILE A CA 1
ATOM 665 C C . ILE A 1 85 ? -22.510 1.633 29.590 1.00 90.25 85 ILE A C 1
ATOM 667 O O . ILE A 1 85 ? -21.757 2.237 28.834 1.00 90.25 85 ILE A O 1
ATOM 671 N N . VAL A 1 86 ? -22.353 0.336 29.878 1.00 92.12 86 VAL A N 1
ATOM 672 C CA . VAL A 1 86 ? -21.234 -0.456 29.341 1.00 92.12 86 VAL A CA 1
ATOM 673 C C . VAL A 1 86 ? -21.277 -0.483 27.813 1.00 92.12 86 VAL A C 1
ATOM 675 O O . VAL A 1 86 ? -20.259 -0.226 27.184 1.00 92.12 86 VAL A O 1
ATOM 678 N N . ALA A 1 87 ? -22.452 -0.707 27.213 1.00 92.38 87 ALA A N 1
ATOM 679 C CA . ALA A 1 87 ? -22.597 -0.719 25.759 1.00 92.38 87 ALA A CA 1
ATOM 680 C C . ALA A 1 87 ? -22.211 0.621 25.120 1.00 92.38 87 ALA A C 1
ATOM 682 O O . ALA A 1 87 ? -21.499 0.619 24.124 1.00 92.38 87 ALA A O 1
ATOM 683 N N . VAL A 1 88 ? -22.635 1.754 25.691 1.00 95.56 88 VAL A N 1
ATOM 684 C CA . VAL A 1 88 ? -22.282 3.084 25.167 1.00 95.56 88 VAL A CA 1
ATOM 685 C C . VAL A 1 88 ? -20.778 3.335 25.274 1.00 95.56 88 VAL A C 1
ATOM 687 O O . VAL A 1 88 ? -20.173 3.745 24.291 1.00 95.56 88 VAL A O 1
ATOM 690 N N . ILE A 1 89 ? -20.158 3.043 26.423 1.00 95.81 89 ILE A N 1
ATOM 691 C CA . ILE A 1 89 ? -18.711 3.239 26.620 1.00 95.81 89 ILE A CA 1
ATOM 692 C C . ILE A 1 89 ? -17.909 2.379 25.638 1.00 95.81 89 ILE A C 1
ATOM 694 O O . ILE A 1 89 ? -17.026 2.887 24.949 1.00 95.81 89 ILE A O 1
ATOM 698 N N . THR A 1 90 ? -18.230 1.087 25.540 1.00 96.81 90 THR A N 1
ATOM 699 C CA . THR A 1 90 ? -17.542 0.172 24.623 1.00 96.81 90 THR A CA 1
ATOM 700 C C . THR A 1 90 ? -17.772 0.560 23.164 1.00 96.81 90 THR A C 1
ATOM 702 O O . THR A 1 90 ? -16.834 0.486 22.377 1.00 96.81 90 THR A O 1
ATOM 705 N N . LEU A 1 91 ? -18.974 1.020 22.797 1.00 97.81 91 LEU A N 1
ATOM 706 C CA . LEU A 1 91 ? -19.271 1.487 21.442 1.00 97.81 91 LEU A CA 1
ATOM 707 C C . LEU A 1 91 ? -18.442 2.723 21.078 1.00 97.81 91 LEU A C 1
ATOM 709 O O . LEU A 1 91 ? -17.832 2.748 20.015 1.00 97.81 91 LEU A O 1
ATOM 713 N N . VAL A 1 92 ? -18.381 3.726 21.957 1.00 98.25 92 VAL A N 1
ATOM 714 C CA . VAL A 1 92 ? -17.583 4.940 21.721 1.00 98.25 92 VAL A CA 1
ATOM 715 C C . VAL A 1 92 ? -16.098 4.594 21.588 1.00 98.25 92 VAL A C 1
ATOM 717 O O . VAL A 1 92 ? -15.442 5.066 20.663 1.00 98.25 92 VAL A O 1
ATOM 720 N N . ALA A 1 93 ? -15.579 3.717 22.451 1.00 98.25 93 ALA A N 1
ATOM 721 C CA . ALA A 1 93 ? -14.202 3.240 22.347 1.00 98.25 93 ALA A CA 1
ATOM 722 C C . ALA A 1 93 ? -13.941 2.479 21.035 1.00 98.25 93 ALA A C 1
ATOM 724 O O . ALA A 1 93 ? -12.918 2.699 20.393 1.00 98.25 93 ALA A O 1
ATOM 725 N N . ALA A 1 94 ? -14.872 1.618 20.611 1.00 98.31 94 ALA A N 1
ATOM 726 C CA . ALA A 1 94 ? -14.761 0.870 19.361 1.00 98.31 94 ALA A CA 1
ATOM 727 C C . ALA A 1 94 ? -14.751 1.799 18.145 1.00 98.31 94 ALA A C 1
ATOM 729 O O . ALA A 1 94 ? -13.944 1.603 17.240 1.00 98.31 94 ALA A O 1
ATOM 730 N N . LEU A 1 95 ? -15.593 2.836 18.145 1.00 98.56 95 LEU A N 1
ATOM 731 C CA . LEU A 1 95 ? -15.596 3.858 17.101 1.00 98.56 95 LEU A CA 1
ATOM 732 C C . LEU A 1 95 ? -14.261 4.606 17.060 1.00 98.56 95 LEU A C 1
ATOM 734 O O . LEU A 1 95 ? -13.678 4.736 15.990 1.00 98.56 95 LEU A O 1
ATOM 738 N N . GLY A 1 96 ? -13.741 5.027 18.217 1.00 98.50 96 GLY A N 1
ATOM 739 C CA . GLY A 1 96 ? -12.445 5.702 18.306 1.00 98.50 96 GLY A CA 1
ATOM 740 C C . GLY A 1 96 ? -11.295 4.850 17.763 1.00 98.50 96 GLY A C 1
ATOM 741 O O . GLY A 1 96 ? -10.524 5.321 16.932 1.00 98.50 96 GLY A O 1
ATOM 742 N N . LEU A 1 97 ? -11.219 3.578 18.165 1.00 98.31 97 LEU A N 1
ATOM 743 C CA . LEU A 1 97 ? -10.221 2.640 17.641 1.00 98.31 97 LEU A CA 1
ATOM 744 C C . LEU A 1 97 ? -10.410 2.397 16.141 1.00 98.31 97 LEU A C 1
ATOM 746 O O . LEU A 1 97 ? -9.444 2.402 15.395 1.00 98.31 97 LEU A O 1
ATOM 750 N N . THR A 1 98 ? -11.646 2.264 15.664 1.00 98.31 98 THR A N 1
ATOM 751 C CA . THR A 1 98 ? -11.898 2.082 14.227 1.00 98.31 98 THR A CA 1
ATOM 752 C C . THR A 1 98 ? -11.399 3.278 13.422 1.00 98.31 98 THR A C 1
ATOM 754 O O . THR A 1 98 ? -10.742 3.083 12.407 1.00 98.31 98 THR A O 1
ATOM 757 N N . VAL A 1 99 ? -11.654 4.507 13.884 1.00 98.44 99 VAL A N 1
ATOM 758 C CA . VAL A 1 99 ? -11.171 5.725 13.217 1.00 98.44 99 VAL A CA 1
ATOM 759 C C . VAL A 1 99 ? -9.647 5.777 13.214 1.00 98.44 99 VAL A C 1
ATOM 761 O O . VAL A 1 99 ? -9.059 5.999 12.165 1.00 98.44 99 VAL A O 1
ATOM 764 N N . VAL A 1 100 ? -8.996 5.529 14.354 1.00 97.81 100 VAL A N 1
ATOM 765 C CA . VAL A 1 100 ? -7.526 5.532 14.433 1.00 97.81 100 VAL A CA 1
ATOM 766 C C . VAL A 1 100 ? -6.926 4.467 13.514 1.00 97.81 100 VAL A C 1
ATOM 768 O O . VAL A 1 100 ? -6.047 4.784 12.719 1.00 97.81 100 VAL A O 1
ATOM 771 N N . GLY A 1 101 ? -7.417 3.228 13.584 1.00 96.81 101 GLY A N 1
ATOM 772 C CA . GLY A 1 101 ? -6.945 2.130 12.743 1.00 96.81 101 GLY A CA 1
ATOM 773 C C . GLY A 1 101 ? -7.164 2.390 11.254 1.00 96.81 101 GLY A C 1
ATOM 774 O O . GLY A 1 101 ? -6.252 2.178 10.463 1.00 96.81 101 GLY A O 1
ATOM 775 N N . ALA A 1 102 ? -8.337 2.907 10.876 1.00 96.56 102 ALA A N 1
ATOM 776 C CA . ALA A 1 102 ? -8.634 3.271 9.494 1.00 96.56 102 ALA A CA 1
ATOM 777 C C . ALA A 1 102 ? -7.713 4.389 8.993 1.00 96.56 102 ALA A C 1
ATOM 779 O O . ALA A 1 102 ? -7.176 4.281 7.898 1.00 96.56 102 ALA A O 1
ATOM 780 N N . THR A 1 103 ? -7.488 5.435 9.792 1.00 96.94 103 THR A N 1
ATOM 781 C CA . THR A 1 103 ? -6.578 6.526 9.425 1.00 96.94 103 THR A CA 1
ATOM 782 C C . THR A 1 103 ? -5.156 6.019 9.223 1.00 96.94 103 THR A C 1
ATOM 784 O O . THR A 1 103 ? -4.558 6.325 8.198 1.00 96.94 103 THR A O 1
ATOM 787 N N . VAL A 1 104 ? -4.624 5.224 10.158 1.00 95.50 104 VAL A N 1
ATOM 788 C CA . VAL A 1 104 ? -3.270 4.659 10.037 1.00 95.50 104 VAL A CA 1
ATOM 789 C C . VAL A 1 104 ? -3.157 3.808 8.776 1.00 95.50 104 VAL A C 1
ATOM 791 O O . VAL A 1 104 ? -2.257 4.041 7.981 1.00 95.50 104 VAL A O 1
ATOM 794 N N . TYR A 1 105 ? -4.113 2.906 8.541 1.00 94.88 105 TYR A N 1
ATOM 795 C CA . TYR A 1 105 ? -4.130 2.054 7.352 1.00 94.88 105 TYR A CA 1
ATOM 796 C C . TYR A 1 105 ? -4.176 2.860 6.046 1.00 94.88 105 TYR A C 1
ATOM 798 O O . TYR A 1 105 ? -3.469 2.547 5.093 1.00 94.88 105 TYR A O 1
ATOM 806 N N . LEU A 1 106 ? -5.006 3.906 5.984 1.00 94.94 106 LEU A N 1
ATOM 807 C CA . LEU A 1 106 ? -5.123 4.746 4.791 1.00 94.94 106 LEU A CA 1
ATOM 808 C C . LEU A 1 106 ? -3.851 5.558 4.528 1.00 94.94 106 LEU A C 1
ATOM 810 O O . LEU A 1 106 ? -3.470 5.704 3.370 1.00 94.94 106 LEU A O 1
ATOM 814 N N . VAL A 1 107 ? -3.206 6.066 5.581 1.00 95.56 107 VAL A N 1
ATOM 815 C CA . VAL A 1 107 ? -1.933 6.792 5.475 1.00 95.56 107 VAL A CA 1
ATOM 816 C C . VAL A 1 107 ? -0.813 5.852 5.050 1.00 95.56 107 VAL A C 1
ATOM 818 O O . VAL A 1 107 ? -0.111 6.161 4.098 1.00 95.56 107 VAL A O 1
ATOM 821 N N . GLU A 1 108 ? -0.675 4.695 5.698 1.00 94.50 108 GLU A N 1
ATOM 822 C CA . GLU A 1 108 ? 0.344 3.694 5.363 1.00 94.50 108 GLU A CA 1
ATOM 823 C C . GLU A 1 108 ? 0.193 3.228 3.913 1.00 94.50 108 GLU A C 1
ATOM 825 O O . GLU A 1 108 ? 1.150 3.271 3.150 1.00 94.50 108 GLU A O 1
ATOM 830 N N . ARG A 1 109 ? -1.039 2.931 3.480 1.00 94.50 109 ARG A N 1
ATOM 831 C CA . ARG A 1 109 ? -1.330 2.593 2.083 1.00 94.50 109 ARG A CA 1
ATOM 832 C C . ARG A 1 109 ? -0.954 3.710 1.109 1.00 94.50 109 ARG A C 1
ATOM 834 O O . ARG A 1 109 ? -0.480 3.412 0.019 1.00 94.50 109 ARG A O 1
ATOM 841 N N . ALA A 1 110 ? -1.215 4.971 1.450 1.00 94.56 110 ALA A N 1
ATOM 842 C CA . ALA A 1 110 ? -0.851 6.097 0.591 1.00 94.56 110 ALA A CA 1
ATOM 843 C C . ALA A 1 110 ? 0.674 6.240 0.482 1.00 94.56 110 ALA A C 1
ATOM 845 O O . ALA A 1 110 ? 1.185 6.347 -0.628 1.00 94.56 110 ALA A O 1
ATOM 846 N N . VAL A 1 111 ? 1.379 6.146 1.612 1.00 94.38 111 VAL A N 1
ATOM 847 C CA . VAL A 1 111 ? 2.846 6.195 1.673 1.00 94.38 111 VAL A CA 1
ATOM 848 C C . VAL A 1 111 ? 3.472 5.050 0.877 1.00 94.38 111 VAL A C 1
ATOM 850 O O . VAL A 1 111 ? 4.399 5.294 0.118 1.00 94.38 111 VAL A O 1
ATOM 853 N N . SER A 1 112 ? 2.960 3.820 0.983 1.00 93.62 112 SER A N 1
ATOM 854 C CA . SER A 1 112 ? 3.469 2.687 0.197 1.00 93.62 112 SER A CA 1
ATOM 855 C C . SER A 1 112 ? 3.291 2.890 -1.309 1.00 93.62 112 SER A C 1
ATOM 857 O O . SER A 1 112 ? 4.182 2.560 -2.083 1.00 93.62 112 SER A O 1
ATOM 859 N N . LEU A 1 113 ? 2.155 3.445 -1.743 1.00 94.25 113 LEU A N 1
ATOM 860 C CA . LEU A 1 113 ? 1.913 3.710 -3.164 1.00 94.25 113 LEU A CA 1
ATOM 861 C C . LEU A 1 113 ? 2.817 4.822 -3.709 1.00 94.25 113 LEU A C 1
ATOM 863 O O . LEU A 1 113 ? 3.289 4.713 -4.835 1.00 94.25 113 LEU A O 1
ATOM 867 N N . GLU A 1 114 ? 3.059 5.865 -2.917 1.00 95.81 114 GLU A N 1
ATOM 868 C CA . GLU A 1 114 ? 3.990 6.945 -3.262 1.00 95.81 114 GLU A CA 1
ATOM 869 C C . GLU A 1 114 ? 5.436 6.434 -3.304 1.00 95.81 114 GLU A C 1
ATOM 871 O O . GLU A 1 114 ? 6.150 6.691 -4.267 1.00 95.81 114 GLU A O 1
ATOM 876 N N . ALA A 1 115 ? 5.826 5.587 -2.348 1.00 94.94 115 ALA A N 1
ATOM 877 C CA . ALA A 1 115 ? 7.147 4.969 -2.325 1.00 94.94 115 ALA A CA 1
ATOM 878 C C . ALA A 1 115 ? 7.427 4.098 -3.563 1.00 94.94 115 ALA A C 1
ATOM 880 O O . ALA A 1 115 ? 8.563 4.058 -4.027 1.00 94.94 115 ALA A O 1
ATOM 881 N N . ILE A 1 116 ? 6.420 3.410 -4.121 1.00 96.25 116 ILE A N 1
ATOM 882 C CA . ILE A 1 116 ? 6.583 2.683 -5.393 1.00 96.25 116 ILE A CA 1
ATOM 883 C C . ILE A 1 116 ? 6.916 3.658 -6.529 1.00 96.25 116 ILE A C 1
ATOM 885 O O . ILE A 1 116 ? 7.783 3.364 -7.348 1.00 96.25 116 ILE A O 1
ATOM 889 N N . GLU A 1 117 ? 6.233 4.801 -6.594 1.00 95.56 117 GLU A N 1
ATOM 890 C CA . GLU A 1 117 ? 6.479 5.802 -7.633 1.00 95.56 117 GLU A CA 1
ATOM 891 C C . GLU A 1 117 ? 7.901 6.365 -7.534 1.00 95.56 117 GLU A C 1
ATOM 893 O O . GLU A 1 117 ? 8.618 6.380 -8.535 1.00 95.56 117 GLU A O 1
ATOM 898 N N . ASP A 1 118 ? 8.331 6.739 -6.328 1.00 96.25 118 ASP A N 1
ATOM 899 C CA . ASP A 1 118 ? 9.685 7.240 -6.069 1.00 96.25 118 ASP A CA 1
ATOM 900 C C . ASP A 1 118 ? 10.743 6.197 -6.459 1.00 96.25 118 ASP A C 1
ATOM 902 O O . ASP A 1 118 ? 11.685 6.499 -7.190 1.00 96.25 118 ASP A O 1
ATOM 906 N N . ARG A 1 119 ? 10.547 4.929 -6.072 1.00 95.56 119 ARG A N 1
ATOM 907 C CA . ARG A 1 119 ? 11.449 3.831 -6.453 1.00 95.56 119 ARG A CA 1
ATOM 908 C C . ARG A 1 119 ? 11.502 3.626 -7.966 1.00 95.56 119 ARG A C 1
ATOM 910 O O . ARG A 1 119 ? 12.571 3.344 -8.504 1.00 95.56 119 ARG A O 1
ATOM 917 N N . LEU A 1 120 ? 10.381 3.741 -8.679 1.00 96.31 120 LEU A N 1
ATOM 918 C CA . LEU A 1 120 ? 10.369 3.634 -10.143 1.00 96.31 120 LEU A CA 1
ATOM 919 C C . LEU A 1 120 ? 11.156 4.779 -10.793 1.00 96.31 120 LEU A C 1
ATOM 921 O O . LEU A 1 120 ? 11.874 4.542 -11.765 1.00 96.31 120 LEU A O 1
ATOM 925 N N . GLN A 1 121 ? 11.082 5.989 -10.238 1.00 95.94 121 GLN A N 1
ATOM 926 C CA . GLN A 1 121 ? 11.897 7.121 -10.686 1.00 95.94 121 GLN A CA 1
ATOM 927 C C . GLN A 1 121 ? 13.388 6.902 -10.393 1.00 95.94 121 GLN A C 1
ATOM 929 O O . GLN A 1 121 ? 14.210 7.061 -11.295 1.00 95.94 121 GLN A O 1
ATOM 934 N N . ASP A 1 122 ? 13.741 6.432 -9.195 1.00 95.31 122 ASP A N 1
ATOM 935 C CA . ASP A 1 122 ? 15.125 6.103 -8.831 1.00 95.31 122 ASP A CA 1
ATOM 936 C C . ASP A 1 122 ? 15.715 5.008 -9.740 1.00 95.31 122 ASP A C 1
ATOM 938 O O . ASP A 1 122 ? 16.878 5.073 -10.159 1.00 95.31 122 ASP A O 1
ATOM 942 N N . ASN A 1 123 ? 14.908 4.003 -10.096 1.00 93.94 123 ASN A N 1
ATOM 943 C CA . ASN A 1 123 ? 15.297 2.962 -11.047 1.00 93.94 123 ASN A CA 1
ATOM 944 C C . ASN A 1 123 ? 15.480 3.530 -12.461 1.00 93.94 123 ASN A C 1
ATOM 946 O O . ASN A 1 123 ? 16.439 3.168 -13.143 1.00 93.94 123 ASN A O 1
ATOM 950 N N . LEU A 1 124 ? 14.619 4.449 -12.904 1.00 95.12 124 LEU A N 1
ATOM 951 C CA . LEU A 1 124 ? 14.791 5.134 -14.186 1.00 95.12 124 LEU A CA 1
ATOM 952 C C . LEU A 1 124 ? 16.101 5.929 -14.227 1.00 95.12 124 LEU A C 1
ATOM 954 O O . LEU A 1 124 ? 16.856 5.822 -15.195 1.00 95.12 124 LEU A O 1
ATOM 958 N N . ASP A 1 125 ? 16.398 6.693 -13.180 1.00 95.19 125 ASP A N 1
ATOM 959 C CA . ASP A 1 125 ? 17.628 7.477 -13.095 1.00 95.19 125 ASP A CA 1
ATOM 960 C C . ASP A 1 125 ? 18.868 6.580 -13.032 1.00 95.19 125 ASP A C 1
ATOM 962 O O . ASP A 1 125 ? 19.867 6.848 -13.704 1.00 95.19 125 ASP A O 1
ATOM 966 N N . SER A 1 126 ? 18.780 5.452 -12.327 1.00 92.88 126 SER A N 1
ATOM 967 C CA . SER A 1 126 ? 19.830 4.429 -12.303 1.00 92.88 126 SER A CA 1
ATOM 968 C C . SER A 1 126 ? 20.052 3.800 -13.682 1.00 92.88 126 SER A C 1
ATOM 970 O O . SER A 1 126 ? 21.196 3.667 -14.122 1.00 92.88 126 SER A O 1
ATOM 972 N N . ALA A 1 127 ? 18.983 3.455 -14.405 1.00 92.81 127 ALA A N 1
ATOM 973 C CA . ALA A 1 127 ? 19.079 2.929 -15.765 1.00 92.81 127 ALA A CA 1
ATOM 974 C C . ALA A 1 127 ? 19.715 3.956 -16.713 1.00 92.81 127 ALA A C 1
ATOM 976 O O . ALA A 1 127 ? 20.654 3.628 -17.440 1.00 92.81 127 ALA A O 1
ATOM 977 N N . ARG A 1 128 ? 19.270 5.217 -16.657 1.00 92.75 128 ARG A N 1
ATOM 978 C CA . ARG A 1 128 ? 19.853 6.324 -17.430 1.00 92.75 128 ARG A CA 1
ATOM 979 C C . ARG A 1 128 ? 21.326 6.527 -17.111 1.00 92.75 128 ARG A C 1
ATOM 981 O O . ARG A 1 128 ? 22.109 6.745 -18.029 1.00 92.75 128 ARG A O 1
ATOM 988 N N . PHE A 1 129 ? 21.711 6.427 -15.842 1.00 92.19 129 PHE A N 1
ATOM 989 C CA . PHE A 1 129 ? 23.105 6.526 -15.425 1.00 92.19 129 PHE A CA 1
ATOM 990 C C . PHE A 1 129 ? 23.955 5.390 -16.010 1.00 92.19 129 PHE A C 1
ATOM 992 O O . PHE A 1 129 ? 25.014 5.658 -16.574 1.00 92.19 129 PHE A O 1
ATOM 999 N N . ILE A 1 130 ? 23.475 4.142 -15.945 1.00 91.69 130 ILE A N 1
ATOM 1000 C CA . ILE A 1 130 ? 24.157 2.983 -16.545 1.00 91.69 130 ILE A CA 1
ATOM 1001 C C . ILE A 1 130 ? 24.329 3.192 -18.053 1.00 91.69 130 ILE A C 1
ATOM 1003 O O . ILE A 1 130 ? 25.431 3.023 -18.572 1.00 91.69 130 ILE A O 1
ATOM 1007 N N . VAL A 1 131 ? 23.271 3.609 -18.755 1.00 91.75 131 VAL A N 1
ATOM 1008 C CA . VAL A 1 131 ? 23.334 3.872 -20.200 1.00 91.75 131 VAL A CA 1
ATOM 1009 C C . VAL A 1 131 ? 24.287 5.032 -20.511 1.00 91.75 131 VAL A C 1
ATOM 1011 O O . VAL A 1 131 ? 25.094 4.921 -21.427 1.00 91.75 131 VAL A O 1
ATOM 1014 N N . ALA A 1 132 ? 24.269 6.116 -19.736 1.00 90.62 132 ALA A N 1
ATOM 1015 C CA . ALA A 1 132 ? 25.151 7.265 -19.948 1.00 90.62 132 ALA A CA 1
ATOM 1016 C C . ALA A 1 132 ? 26.634 6.963 -19.666 1.00 90.62 132 ALA A C 1
ATOM 1018 O O . ALA A 1 132 ? 27.508 7.626 -20.220 1.00 90.62 132 ALA A O 1
ATOM 1019 N N . GLN A 1 133 ? 26.927 5.986 -18.804 1.00 90.56 133 GLN A N 1
ATOM 1020 C CA . GLN A 1 133 ? 28.295 5.616 -18.450 1.00 90.56 133 GLN A CA 1
ATOM 1021 C C . GLN A 1 133 ? 29.027 4.858 -19.570 1.00 90.56 133 GLN A C 1
ATOM 1023 O O . GLN A 1 133 ? 30.253 4.939 -19.626 1.00 90.56 133 GLN A O 1
ATOM 1028 N N . GLY A 1 134 ? 28.308 4.147 -20.447 1.00 89.12 134 GLY A N 1
ATOM 1029 C CA . GLY A 1 134 ? 28.912 3.309 -21.490 1.00 89.12 134 GLY A CA 1
ATOM 1030 C C . GLY A 1 134 ? 29.620 2.057 -20.957 1.00 89.12 134 GLY A C 1
ATOM 1031 O O . GLY A 1 134 ? 29.693 1.822 -19.747 1.00 89.12 134 GLY A O 1
ATOM 1032 N N . ASP A 1 135 ? 30.174 1.260 -21.874 1.00 88.81 135 ASP A N 1
ATOM 1033 C CA . ASP A 1 135 ? 31.082 0.144 -21.540 1.00 88.81 135 ASP A CA 1
ATOM 1034 C C . ASP A 1 135 ? 32.556 0.461 -21.840 1.00 88.81 135 ASP A C 1
ATOM 1036 O O . ASP A 1 135 ? 33.460 -0.283 -21.459 1.00 88.81 135 ASP A O 1
ATOM 1040 N N . ASP A 1 136 ? 32.818 1.588 -22.506 1.00 83.06 136 ASP A N 1
ATOM 1041 C CA . ASP A 1 136 ? 34.154 2.039 -22.881 1.00 83.06 136 ASP A CA 1
ATOM 1042 C C . ASP A 1 136 ? 34.555 3.360 -22.185 1.00 83.06 136 ASP A C 1
ATOM 1044 O O . ASP A 1 136 ? 33.718 4.057 -21.607 1.00 83.06 136 ASP A O 1
ATOM 1048 N N . PRO A 1 137 ? 35.843 3.763 -22.236 1.00 78.69 137 PRO A N 1
ATOM 1049 C CA . PRO A 1 137 ? 36.305 5.016 -21.630 1.00 78.69 137 PRO A CA 1
ATOM 1050 C C . PRO A 1 137 ? 35.705 6.292 -22.239 1.00 78.69 137 PRO A C 1
ATOM 1052 O O . PRO A 1 137 ? 35.916 7.375 -21.695 1.00 78.69 137 PRO A O 1
ATOM 1055 N N . THR A 1 138 ? 35.024 6.191 -23.384 1.00 80.94 138 THR A N 1
ATOM 1056 C CA . THR A 1 138 ? 34.373 7.317 -24.067 1.00 80.94 138 THR A CA 1
ATOM 1057 C C . THR A 1 138 ? 32.898 7.463 -23.701 1.00 80.94 138 THR A C 1
ATOM 1059 O O . THR A 1 138 ? 32.278 8.446 -24.102 1.00 80.94 138 THR A O 1
ATOM 1062 N N . GLY A 1 139 ? 32.354 6.537 -22.907 1.00 80.50 139 GLY A N 1
ATOM 1063 C CA . GLY A 1 139 ? 30.953 6.538 -22.503 1.00 80.50 139 GLY A CA 1
ATOM 1064 C C . GLY A 1 139 ? 30.007 6.034 -23.589 1.00 80.50 139 GLY A C 1
ATOM 1065 O O . GLY A 1 139 ? 28.857 6.463 -23.641 1.00 80.50 139 GLY A O 1
ATOM 1066 N N . SER A 1 140 ? 30.485 5.164 -24.483 1.00 87.12 140 SER A N 1
ATOM 1067 C CA . SER A 1 140 ? 29.691 4.630 -25.590 1.00 87.12 140 SER A CA 1
ATOM 1068 C C . SER A 1 140 ? 29.312 3.159 -25.389 1.00 87.12 140 SER A C 1
ATOM 1070 O O . SER A 1 140 ? 29.934 2.430 -24.610 1.00 87.12 140 SER A O 1
ATOM 1072 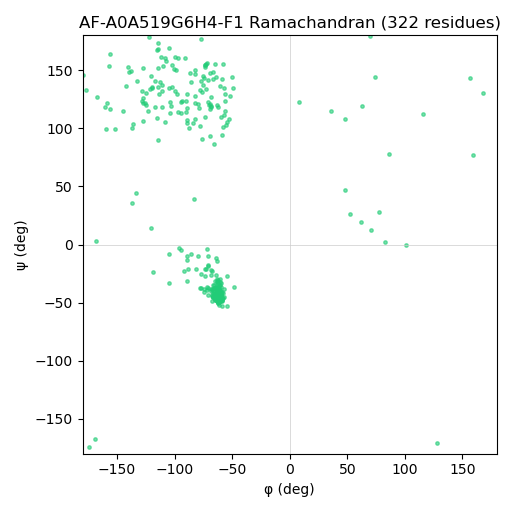N N . TRP A 1 141 ? 28.252 2.740 -26.081 1.00 90.44 141 TRP A N 1
ATOM 1073 C CA . TRP A 1 141 ? 27.799 1.352 -26.143 1.00 90.44 141 TRP A CA 1
ATOM 1074 C C . TRP A 1 141 ? 27.887 0.850 -27.584 1.00 90.44 141 TRP A C 1
ATOM 1076 O O . TRP A 1 141 ? 27.493 1.588 -28.492 1.00 90.44 141 TRP A O 1
ATOM 1086 N N . PRO A 1 142 ? 28.305 -0.406 -27.816 1.00 88.44 142 PRO A N 1
ATOM 1087 C CA . PRO A 1 142 ? 28.322 -0.975 -29.163 1.00 88.44 142 PRO A CA 1
ATOM 1088 C C . PRO A 1 142 ? 26.922 -1.120 -29.781 1.00 88.44 142 PRO A C 1
ATOM 1090 O O . PRO A 1 142 ? 26.769 -0.997 -30.996 1.00 88.44 142 PRO A O 1
ATOM 1093 N N . SER A 1 143 ? 25.893 -1.365 -28.961 1.00 89.25 143 SER A N 1
ATOM 1094 C CA . SER A 1 143 ? 24.490 -1.436 -29.388 1.00 89.25 143 SER A CA 1
ATOM 1095 C C . SER A 1 143 ? 23.515 -1.149 -28.238 1.00 89.25 143 SER A C 1
ATOM 1097 O O . SER A 1 143 ? 23.887 -1.199 -27.063 1.00 89.25 143 SER A O 1
ATOM 1099 N N . ALA A 1 144 ? 22.251 -0.865 -28.576 1.00 90.19 144 ALA A N 1
ATOM 1100 C CA . ALA A 1 144 ? 21.185 -0.697 -27.587 1.00 90.19 144 ALA A CA 1
ATOM 1101 C C . ALA A 1 144 ? 20.864 -2.012 -26.848 1.00 90.19 144 ALA A C 1
ATOM 1103 O O . ALA A 1 144 ? 20.605 -1.975 -25.648 1.00 90.19 144 ALA A O 1
ATOM 1104 N N . ASP A 1 145 ? 20.957 -3.169 -27.518 1.00 90.38 145 ASP A N 1
ATOM 1105 C CA . ASP A 1 145 ? 20.823 -4.496 -26.892 1.00 90.38 145 ASP A CA 1
ATOM 1106 C C . ASP A 1 145 ? 21.889 -4.730 -25.809 1.00 90.38 145 ASP A C 1
ATOM 1108 O O . ASP A 1 145 ? 21.582 -5.211 -24.718 1.00 90.38 145 ASP A O 1
ATOM 1112 N N . GLU A 1 146 ? 23.144 -4.352 -26.067 1.00 90.75 146 GLU A N 1
ATOM 1113 C CA . GLU A 1 146 ? 24.209 -4.484 -25.068 1.00 90.75 146 GLU A CA 1
ATOM 1114 C C . GLU A 1 146 ? 24.021 -3.531 -23.884 1.00 90.75 146 GLU A C 1
ATOM 1116 O O . GLU A 1 146 ? 24.194 -3.950 -22.736 1.00 90.75 146 GLU A O 1
ATOM 1121 N N . ALA A 1 147 ? 23.590 -2.293 -24.142 1.00 92.25 147 ALA A N 1
ATOM 1122 C CA . ALA A 1 147 ? 23.226 -1.351 -23.087 1.00 92.25 147 ALA A CA 1
ATOM 1123 C C . ALA A 1 147 ? 22.059 -1.882 -22.235 1.00 92.25 147 ALA A C 1
ATOM 1125 O O . ALA A 1 1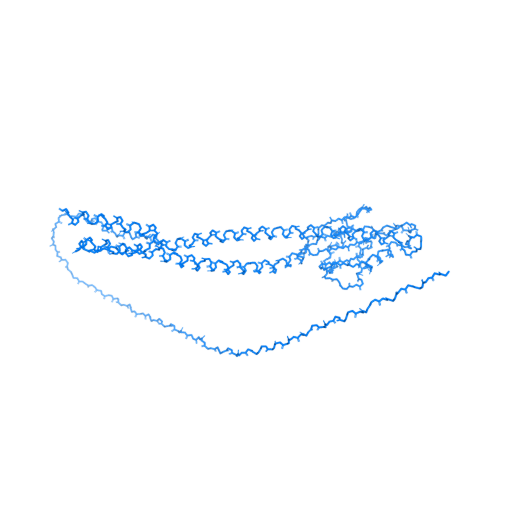47 ? 22.131 -1.872 -21.006 1.00 92.25 147 ALA A O 1
ATOM 1126 N N . LEU A 1 148 ? 21.013 -2.423 -22.870 1.00 93.19 148 LEU A N 1
ATOM 1127 C CA . LEU A 1 148 ? 19.879 -3.055 -22.194 1.00 93.19 148 LEU A CA 1
ATOM 1128 C C . LEU A 1 148 ? 20.324 -4.239 -21.338 1.00 93.19 148 LEU A C 1
ATOM 1130 O O . LEU A 1 148 ? 19.934 -4.347 -20.174 1.00 93.19 148 LEU A O 1
ATOM 1134 N N . ARG A 1 149 ? 21.166 -5.116 -21.889 1.00 91.44 149 ARG A N 1
ATOM 1135 C CA . ARG A 1 149 ? 21.724 -6.254 -21.157 1.00 91.44 149 ARG A CA 1
ATOM 1136 C C . ARG A 1 149 ? 22.488 -5.787 -19.923 1.00 91.44 149 ARG A C 1
ATOM 1138 O O . ARG A 1 149 ? 22.323 -6.383 -18.861 1.00 91.44 149 ARG A O 1
ATOM 1145 N N . ALA A 1 150 ? 23.265 -4.711 -20.030 1.00 91.62 150 ALA A N 1
ATOM 1146 C CA . ALA A 1 150 ? 23.956 -4.128 -18.888 1.00 91.62 150 ALA A CA 1
ATOM 1147 C C . ALA A 1 150 ? 22.989 -3.551 -17.847 1.00 91.62 150 ALA A C 1
ATOM 1149 O O . ALA A 1 150 ? 23.189 -3.803 -16.662 1.00 91.62 150 ALA A O 1
ATOM 1150 N N . VAL A 1 151 ? 21.931 -2.839 -18.252 1.00 92.38 151 VAL A N 1
ATOM 1151 C CA . VAL A 1 151 ? 20.901 -2.332 -17.325 1.00 92.38 151 VAL A CA 1
ATOM 1152 C C . VAL A 1 151 ? 20.242 -3.488 -16.573 1.00 92.38 151 VAL A C 1
ATOM 1154 O O . VAL A 1 151 ? 20.266 -3.509 -15.347 1.00 92.38 151 VAL A O 1
ATOM 1157 N N . VAL A 1 152 ? 19.742 -4.496 -17.290 1.00 90.31 152 VAL A N 1
ATOM 1158 C CA . VAL A 1 152 ? 19.042 -5.652 -16.702 1.00 90.31 152 VAL A CA 1
ATOM 1159 C C . VAL A 1 152 ? 19.951 -6.479 -15.781 1.00 90.31 152 VAL A C 1
ATOM 1161 O O . VAL A 1 152 ? 19.471 -7.058 -14.811 1.00 90.31 152 VAL A O 1
ATOM 1164 N N . GLN A 1 153 ? 21.257 -6.552 -16.061 1.00 86.81 153 GLN A N 1
ATOM 1165 C CA . GLN A 1 153 ? 22.209 -7.329 -15.256 1.00 86.81 153 GLN A CA 1
ATOM 1166 C C . GLN A 1 153 ? 22.836 -6.556 -14.090 1.00 86.81 153 GLN A C 1
ATOM 1168 O O . GLN A 1 153 ? 23.207 -7.175 -13.094 1.00 86.81 153 GLN A O 1
ATOM 1173 N N . ARG A 1 154 ? 23.033 -5.239 -14.224 1.00 85.88 154 ARG A N 1
ATOM 1174 C CA . ARG A 1 154 ? 23.688 -4.399 -13.203 1.00 85.88 154 ARG A CA 1
ATOM 1175 C C . ARG A 1 154 ? 22.689 -3.780 -12.230 1.00 85.88 154 ARG A C 1
ATOM 1177 O O . ARG A 1 154 ? 23.089 -3.402 -11.131 1.00 85.88 154 ARG A O 1
ATOM 1184 N N . MET A 1 155 ? 21.424 -3.651 -12.621 1.00 81.81 155 MET A N 1
ATOM 1185 C CA . MET A 1 155 ? 20.380 -3.166 -11.729 1.00 81.81 155 MET A CA 1
ATOM 1186 C C . MET A 1 155 ? 20.130 -4.173 -10.602 1.00 81.81 155 MET A C 1
ATOM 1188 O O . MET A 1 155 ? 20.181 -5.384 -10.813 1.00 81.81 155 MET A O 1
ATOM 1192 N N . SER A 1 156 ? 19.870 -3.656 -9.401 1.00 81.81 156 SER A N 1
ATOM 1193 C CA . SER A 1 156 ? 19.493 -4.434 -8.220 1.00 81.81 156 SER A CA 1
ATOM 1194 C C . SER A 1 156 ? 18.058 -4.066 -7.850 1.00 81.81 156 SER A C 1
ATOM 1196 O O . SER A 1 156 ? 17.876 -3.098 -7.113 1.00 81.81 156 SER A O 1
ATOM 1198 N N . PRO A 1 157 ? 17.051 -4.771 -8.390 1.00 77.94 157 PRO A N 1
ATOM 1199 C CA . PRO A 1 157 ? 15.655 -4.503 -8.070 1.00 77.94 157 PRO A CA 1
ATOM 1200 C C . PRO A 1 157 ? 15.334 -4.800 -6.597 1.00 77.94 157 PRO A C 1
ATOM 1202 O O . PRO A 1 157 ? 16.016 -5.611 -5.965 1.00 77.94 157 PRO A O 1
ATOM 1205 N N . ASP A 1 158 ? 14.299 -4.142 -6.070 1.00 86.69 158 ASP A N 1
ATOM 1206 C CA . ASP A 1 158 ? 13.752 -4.393 -4.729 1.00 86.69 15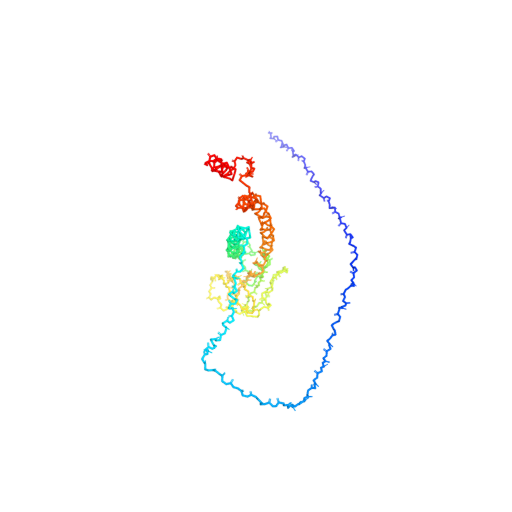8 ASP A CA 1
ATOM 1207 C C . ASP A 1 158 ? 12.891 -5.670 -4.683 1.00 86.69 158 ASP A C 1
ATOM 1209 O O . ASP A 1 158 ? 12.620 -6.305 -5.706 1.00 86.69 158 ASP A O 1
ATOM 1213 N N . ASP A 1 159 ? 12.404 -6.012 -3.493 1.00 89.50 159 ASP A N 1
ATOM 1214 C CA . ASP A 1 159 ? 11.374 -7.035 -3.296 1.00 89.50 159 ASP A CA 1
ATOM 1215 C C . ASP A 1 159 ? 10.093 -6.699 -4.087 1.00 89.50 159 ASP A C 1
ATOM 1217 O O . ASP A 1 159 ? 9.798 -5.538 -4.386 1.00 89.50 159 ASP A O 1
ATOM 1221 N N . ASN A 1 160 ? 9.306 -7.726 -4.416 1.00 93.75 160 ASN A N 1
ATOM 1222 C CA . ASN A 1 160 ? 8.039 -7.609 -5.151 1.00 93.75 160 ASN A CA 1
ATOM 1223 C C . ASN A 1 160 ? 8.183 -7.023 -6.571 1.00 93.75 160 ASN A C 1
ATOM 1225 O O . ASN A 1 160 ? 7.198 -6.552 -7.153 1.00 93.75 160 ASN A O 1
ATOM 1229 N N . THR A 1 161 ? 9.391 -7.056 -7.144 1.00 94.75 161 THR A N 1
ATOM 1230 C CA . THR A 1 161 ? 9.666 -6.526 -8.484 1.00 94.75 161 THR A CA 1
ATOM 1231 C C . THR A 1 161 ? 9.919 -7.602 -9.527 1.00 94.75 161 THR A C 1
ATOM 1233 O O . THR A 1 161 ? 10.254 -8.748 -9.230 1.00 94.75 161 THR A O 1
ATOM 1236 N N . GLY A 1 162 ? 9.770 -7.202 -10.788 1.00 94.00 162 GLY A N 1
ATOM 1237 C CA . GLY A 1 162 ? 10.193 -7.944 -11.966 1.00 94.00 162 GLY A CA 1
ATOM 1238 C C . GLY A 1 162 ? 10.836 -6.994 -12.964 1.00 94.00 162 GLY A C 1
ATOM 1239 O O . GLY A 1 162 ? 10.458 -5.826 -13.034 1.00 94.00 162 GLY A O 1
ATOM 1240 N N . ALA A 1 163 ? 11.790 -7.485 -13.751 1.00 94.25 163 ALA A N 1
ATOM 1241 C CA . ALA A 1 163 ? 12.473 -6.699 -14.771 1.00 94.25 163 ALA A CA 1
ATOM 1242 C C . ALA A 1 163 ? 12.739 -7.539 -16.023 1.00 94.25 163 ALA A C 1
ATOM 1244 O O . ALA A 1 163 ? 13.174 -8.693 -15.933 1.00 94.25 163 ALA A O 1
ATOM 1245 N N . ILE A 1 164 ? 12.486 -6.950 -17.191 1.00 94.12 164 ILE A N 1
ATOM 1246 C CA . ILE A 1 164 ? 12.711 -7.566 -18.499 1.00 94.12 164 ILE A CA 1
ATOM 1247 C C . ILE A 1 164 ? 13.264 -6.552 -19.497 1.00 94.12 164 ILE A C 1
ATOM 1249 O O . ILE A 1 164 ? 13.003 -5.352 -19.425 1.00 94.12 164 ILE A O 1
ATOM 1253 N N . GLY A 1 165 ? 14.006 -7.069 -20.467 1.00 94.44 165 GLY A N 1
ATOM 1254 C CA . GLY A 1 165 ? 14.333 -6.352 -21.687 1.00 94.44 165 GLY A CA 1
ATOM 1255 C C . GLY A 1 165 ? 13.426 -6.786 -22.830 1.00 94.44 165 GLY A C 1
ATOM 1256 O O . GLY A 1 165 ? 13.241 -7.988 -23.052 1.00 94.44 165 GLY A O 1
ATOM 1257 N N . ILE A 1 166 ? 12.873 -5.812 -23.546 1.00 95.25 166 ILE A N 1
ATOM 1258 C CA . ILE A 1 166 ? 11.989 -6.000 -24.693 1.00 95.25 166 ILE A CA 1
ATOM 1259 C C . ILE A 1 166 ? 12.710 -5.478 -25.938 1.00 95.25 166 ILE A C 1
ATOM 1261 O O . ILE A 1 166 ? 13.224 -4.363 -25.922 1.00 95.25 166 ILE A O 1
ATOM 1265 N N . ILE A 1 167 ? 12.752 -6.289 -26.994 1.00 93.50 167 ILE A N 1
ATOM 1266 C CA . ILE A 1 167 ? 13.269 -5.910 -28.313 1.00 93.50 167 ILE A CA 1
ATOM 1267 C C . ILE A 1 167 ? 12.206 -6.249 -29.357 1.00 93.50 167 ILE A C 1
ATOM 1269 O O . ILE A 1 167 ? 11.712 -7.381 -29.381 1.00 93.50 167 ILE A O 1
ATOM 1273 N N . ASP A 1 168 ? 11.822 -5.267 -30.174 1.00 91.31 168 ASP A N 1
ATOM 1274 C CA . ASP A 1 168 ? 10.783 -5.377 -31.211 1.00 91.31 168 ASP A CA 1
ATOM 1275 C C . ASP A 1 168 ? 9.486 -6.026 -30.685 1.00 91.31 168 ASP A C 1
ATOM 1277 O O . ASP A 1 168 ? 8.945 -6.988 -31.246 1.00 91.31 168 ASP A O 1
ATOM 1281 N N . GLY A 1 169 ? 9.025 -5.550 -29.524 1.00 90.81 169 GLY A N 1
ATOM 1282 C CA . GLY A 1 169 ? 7.808 -6.032 -28.865 1.00 90.81 169 GLY A CA 1
ATOM 1283 C C . GLY A 1 169 ? 7.895 -7.446 -28.276 1.00 90.81 169 GLY A C 1
ATOM 1284 O O . GLY A 1 169 ? 6.870 -8.025 -27.913 1.00 90.81 169 GLY A O 1
ATOM 1285 N N . ARG A 1 170 ? 9.093 -8.038 -28.167 1.00 92.69 170 ARG A N 1
ATOM 1286 C CA . ARG A 1 170 ? 9.303 -9.368 -27.569 1.00 92.69 170 ARG A CA 1
ATOM 1287 C C . ARG A 1 170 ? 10.218 -9.297 -26.357 1.00 92.69 170 ARG A C 1
ATOM 1289 O O . ARG A 1 170 ? 11.279 -8.691 -26.411 1.00 92.69 170 ARG A O 1
ATOM 1296 N N . ALA A 1 171 ? 9.852 -9.991 -25.282 1.00 92.88 171 ALA A N 1
ATOM 1297 C CA . ALA A 1 171 ? 10.732 -10.158 -24.130 1.00 92.88 171 ALA A CA 1
ATOM 1298 C C . ALA A 1 171 ? 11.920 -11.063 -24.499 1.00 92.88 171 ALA A C 1
ATOM 1300 O O . ALA A 1 171 ? 11.735 -12.238 -24.823 1.00 92.88 171 ALA A O 1
ATOM 1301 N N . VAL A 1 172 ? 13.134 -10.517 -24.447 1.00 87.69 172 VAL A N 1
ATOM 1302 C CA . VAL A 1 172 ? 14.370 -11.199 -24.875 1.00 87.69 172 VAL A CA 1
ATOM 1303 C C . VAL A 1 172 ? 15.383 -11.381 -23.750 1.00 87.69 172 VAL A C 1
ATOM 1305 O O . VAL A 1 172 ? 16.211 -12.289 -23.811 1.00 87.69 172 VAL A O 1
ATOM 1308 N N . LEU A 1 173 ? 15.317 -10.553 -22.705 1.00 78.88 173 LEU A N 1
ATOM 1309 C CA . LEU A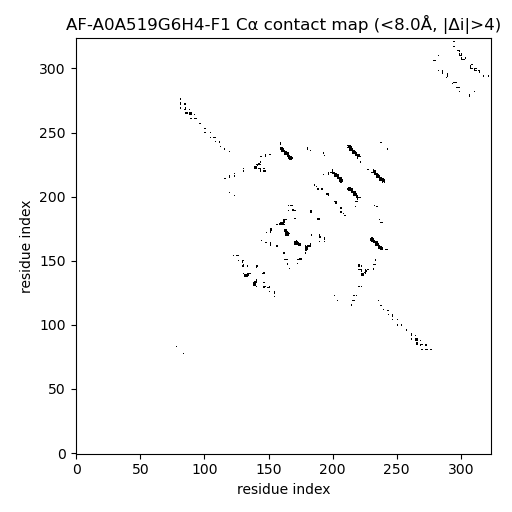 1 173 ? 16.266 -10.565 -21.595 1.00 78.88 173 LEU A CA 1
ATOM 1310 C C . LEU A 1 173 ? 15.513 -10.632 -20.271 1.00 78.88 173 LEU A C 1
ATOM 1312 O O . LEU A 1 173 ? 14.575 -9.872 -20.037 1.00 78.88 173 LEU A O 1
ATOM 1316 N N . ARG A 1 174 ? 15.949 -11.544 -19.404 1.00 75.88 174 ARG A N 1
ATOM 1317 C CA . ARG A 1 174 ? 15.515 -11.630 -18.007 1.00 75.88 174 ARG A CA 1
ATOM 1318 C C . ARG A 1 174 ? 16.673 -11.216 -17.108 1.00 75.88 174 ARG A C 1
ATOM 1320 O O . ARG A 1 174 ? 17.834 -11.358 -17.501 1.00 75.88 174 ARG A O 1
ATOM 1327 N N . SER A 1 175 ? 16.341 -10.722 -15.919 1.00 72.06 175 SER A N 1
ATOM 1328 C CA . SER A 1 175 ? 17.325 -10.430 -14.877 1.00 72.06 175 SER A CA 1
ATOM 1329 C C . SER A 1 175 ? 18.256 -11.622 -14.630 1.00 72.06 175 SER A C 1
ATOM 1331 O O . SER A 1 175 ? 17.848 -12.781 -14.720 1.00 72.06 175 SER A O 1
ATOM 1333 N N . GLY A 1 176 ? 19.527 -11.330 -14.335 1.00 69.38 176 GLY A N 1
ATOM 1334 C CA . GLY A 1 176 ? 20.527 -12.347 -13.991 1.00 69.38 176 GLY A CA 1
ATOM 1335 C C . GLY A 1 176 ? 20.300 -12.989 -12.617 1.00 69.38 176 GLY A C 1
ATOM 1336 O O . GLY A 1 176 ? 20.951 -13.983 -12.295 1.00 69.38 176 GLY A O 1
ATOM 1337 N N . ILE A 1 177 ? 19.385 -12.427 -11.825 1.00 77.00 177 ILE A N 1
ATOM 1338 C CA . ILE A 1 177 ? 18.901 -12.966 -10.555 1.00 77.00 177 ILE A CA 1
ATOM 1339 C C . ILE A 1 177 ? 17.423 -13.343 -10.678 1.00 77.00 177 ILE A C 1
ATOM 1341 O O . ILE A 1 177 ? 16.684 -12.766 -11.477 1.00 77.00 177 ILE A O 1
ATOM 1345 N N . GLU A 1 178 ? 16.998 -14.323 -9.886 1.00 78.31 178 GLU A N 1
ATOM 1346 C CA . GLU A 1 178 ? 15.585 -14.673 -9.766 1.00 78.31 178 GLU A CA 1
ATOM 1347 C C . GLU A 1 178 ? 14.864 -13.536 -9.034 1.00 78.31 178 GLU A C 1
ATOM 1349 O O . GLU A 1 178 ? 15.263 -13.159 -7.933 1.00 78.31 178 GLU A O 1
ATOM 1354 N N . LEU A 1 179 ? 13.867 -12.953 -9.695 1.00 86.12 179 LEU A N 1
ATOM 1355 C CA . LEU A 1 179 ? 13.035 -11.876 -9.166 1.00 86.12 179 LEU A CA 1
ATOM 1356 C C . LEU A 1 179 ? 11.685 -12.442 -8.720 1.00 86.12 179 LEU A C 1
ATOM 1358 O O . LEU A 1 179 ? 11.237 -13.460 -9.253 1.00 86.12 179 LEU A O 1
ATOM 1362 N N . ASP A 1 180 ? 11.027 -11.765 -7.779 1.00 89.75 180 ASP A N 1
ATOM 1363 C CA . ASP A 1 180 ? 9.738 -12.202 -7.225 1.00 89.75 180 ASP A CA 1
ATOM 1364 C C . ASP A 1 180 ? 8.620 -12.222 -8.277 1.00 89.75 180 ASP A C 1
ATOM 1366 O O . ASP A 1 180 ? 7.662 -12.993 -8.167 1.00 89.75 180 ASP A O 1
ATOM 1370 N N . LEU A 1 181 ? 8.752 -11.388 -9.313 1.00 92.44 181 LEU A N 1
ATOM 1371 C CA . LEU A 1 181 ? 7.765 -11.233 -10.369 1.00 92.44 181 LEU A CA 1
ATOM 1372 C C . LEU A 1 181 ? 8.317 -11.636 -11.743 1.00 92.44 181 LEU A C 1
ATOM 1374 O O . LEU A 1 181 ? 9.217 -11.000 -12.297 1.00 92.44 181 LEU A O 1
ATOM 1378 N N . ASP A 1 182 ? 7.702 -12.651 -12.358 1.00 91.88 182 ASP A N 1
ATOM 1379 C CA . ASP A 1 182 ? 7.924 -12.966 -13.772 1.00 91.88 182 ASP A CA 1
ATOM 1380 C C . ASP A 1 182 ? 6.964 -12.152 -14.650 1.00 91.88 182 ASP A C 1
ATOM 1382 O O . ASP A 1 182 ? 5.806 -12.526 -14.847 1.00 91.88 182 ASP A O 1
ATOM 1386 N N . LEU A 1 183 ? 7.461 -11.060 -15.234 1.00 93.19 183 LEU A N 1
ATOM 1387 C CA . LEU A 1 183 ? 6.690 -10.189 -16.133 1.00 93.19 183 LEU A CA 1
ATOM 1388 C C . LEU A 1 183 ? 6.228 -10.883 -17.425 1.00 93.19 183 LEU A C 1
ATOM 1390 O O . LEU A 1 183 ? 5.352 -10.371 -18.116 1.00 93.19 183 LEU A O 1
ATOM 1394 N N . THR A 1 184 ? 6.785 -12.052 -17.757 1.00 92.81 184 THR A N 1
ATOM 1395 C CA . THR A 1 184 ? 6.360 -12.855 -18.917 1.00 92.81 184 THR A CA 1
ATOM 1396 C C . THR A 1 184 ? 5.248 -13.849 -18.586 1.00 92.81 184 THR A C 1
ATOM 1398 O O . THR A 1 184 ? 4.672 -14.447 -19.494 1.00 92.81 184 THR A O 1
ATOM 1401 N N . SER A 1 185 ? 4.927 -14.027 -17.298 1.00 92.38 185 SER A N 1
ATOM 1402 C CA . SER A 1 185 ? 3.846 -14.915 -16.854 1.00 92.38 185 SER A CA 1
ATOM 1403 C C . SER A 1 185 ? 2.456 -14.407 -17.251 1.00 92.38 185 SER A C 1
ATOM 1405 O O . SER A 1 185 ? 1.528 -15.208 -17.376 1.00 92.38 185 SER A O 1
ATOM 1407 N N . VAL A 1 186 ? 2.328 -13.097 -17.493 1.00 94.38 186 VAL A N 1
ATOM 1408 C CA . VAL A 1 186 ? 1.106 -12.437 -17.958 1.00 94.38 186 VAL A CA 1
ATOM 1409 C C . VAL A 1 186 ? 1.294 -12.006 -19.419 1.00 94.38 186 VAL A C 1
ATOM 1411 O O . VAL A 1 186 ? 2.011 -11.038 -19.679 1.00 94.38 186 VAL A O 1
ATOM 1414 N N . PRO A 1 187 ? 0.675 -12.699 -20.395 1.00 89.50 187 PRO A N 1
ATOM 1415 C CA . PRO A 1 187 ? 0.960 -12.484 -21.816 1.00 89.50 187 PRO A CA 1
ATOM 1416 C C . PRO A 1 187 ? 0.679 -11.064 -22.324 1.00 89.50 187 PRO A C 1
ATOM 1418 O O . PRO A 1 187 ? 1.376 -10.600 -23.222 1.00 89.50 187 PRO A O 1
ATOM 1421 N N . GLY A 1 188 ? -0.320 -10.374 -21.761 1.00 94.75 188 GLY A N 1
ATOM 1422 C CA . GLY A 1 188 ? -0.718 -9.033 -22.202 1.00 94.75 188 GLY A CA 1
ATOM 1423 C C . GLY A 1 188 ? 0.266 -7.924 -21.824 1.00 94.75 188 GLY A C 1
ATOM 1424 O O . GLY A 1 188 ? 0.297 -6.890 -22.485 1.00 94.75 188 GLY A O 1
ATOM 1425 N N . PHE A 1 189 ? 1.118 -8.136 -20.815 1.00 97.00 189 PHE A N 1
ATOM 1426 C CA . PHE A 1 189 ? 1.966 -7.072 -20.275 1.00 97.00 189 PHE A CA 1
ATOM 1427 C C . PHE A 1 189 ? 3.035 -6.587 -21.265 1.00 97.00 189 PHE A C 1
ATOM 1429 O O . PHE A 1 189 ? 3.206 -5.385 -21.448 1.00 97.00 189 PHE A O 1
ATOM 1436 N N . VAL A 1 190 ? 3.735 -7.508 -21.939 1.00 95.94 190 VAL A N 1
ATOM 1437 C CA . VAL A 1 190 ? 4.802 -7.150 -22.895 1.00 95.94 190 VAL A CA 1
ATOM 1438 C C . VAL A 1 190 ? 4.236 -6.344 -24.063 1.00 95.94 190 VAL A C 1
ATOM 1440 O O . VAL A 1 190 ? 4.806 -5.323 -24.437 1.00 95.94 190 VAL A O 1
ATOM 1443 N N . THR A 1 191 ? 3.094 -6.777 -24.605 1.00 95.75 191 THR A N 1
ATOM 1444 C CA . THR A 1 191 ? 2.394 -6.062 -25.679 1.00 95.75 191 THR A CA 1
ATOM 1445 C C . THR A 1 191 ? 1.909 -4.696 -25.205 1.00 95.75 191 THR A C 1
ATOM 1447 O O . THR A 1 191 ? 2.152 -3.709 -25.885 1.00 95.75 191 THR A O 1
ATOM 1450 N N . HIS A 1 192 ? 1.313 -4.616 -24.012 1.00 96.62 192 HIS A N 1
ATOM 1451 C CA . HIS A 1 192 ? 0.858 -3.355 -23.426 1.00 96.62 192 HIS A CA 1
ATOM 1452 C C . HIS A 1 192 ? 1.987 -2.328 -23.283 1.00 96.62 192 HIS A C 1
ATOM 1454 O O . HIS A 1 192 ? 1.808 -1.160 -23.619 1.00 96.62 192 HIS A O 1
ATOM 1460 N N . VAL A 1 193 ? 3.154 -2.756 -22.794 1.00 96.62 193 VAL A N 1
ATOM 1461 C CA . VAL A 1 193 ? 4.324 -1.881 -22.664 1.00 96.62 193 VAL A CA 1
ATOM 1462 C C . VAL A 1 193 ? 4.824 -1.423 -24.033 1.00 96.62 193 VAL A C 1
ATOM 1464 O O . VAL A 1 193 ? 5.040 -0.230 -24.219 1.00 96.62 193 VAL A O 1
ATOM 1467 N N . ALA A 1 194 ? 4.978 -2.348 -24.984 1.00 94.25 194 ALA A N 1
ATOM 1468 C CA . ALA A 1 194 ? 5.461 -2.030 -26.327 1.00 94.25 194 ALA A CA 1
ATOM 1469 C C . ALA A 1 194 ? 4.520 -1.076 -27.087 1.00 94.25 194 ALA A C 1
ATOM 1471 O O . ALA A 1 194 ? 4.982 -0.244 -27.849 1.00 94.25 194 ALA A O 1
ATOM 1472 N N . GLU A 1 195 ? 3.206 -1.158 -26.869 1.00 94.38 195 GLU A N 1
ATOM 1473 C CA . GLU A 1 195 ? 2.236 -0.263 -27.516 1.00 94.38 195 GLU A CA 1
ATOM 1474 C C . GLU A 1 195 ? 2.185 1.143 -26.903 1.00 94.38 195 GLU A C 1
ATOM 1476 O O . GLU A 1 195 ? 1.765 2.086 -27.573 1.00 94.38 195 GLU A O 1
ATOM 1481 N N . GLN A 1 196 ? 2.561 1.297 -25.630 1.00 94.25 196 GLN A N 1
ATOM 1482 C CA . GLN A 1 196 ? 2.529 2.597 -24.954 1.00 94.25 196 GLN A CA 1
ATOM 1483 C C . GLN A 1 196 ? 3.807 3.415 -25.108 1.00 94.25 196 GLN A C 1
ATOM 1485 O O . GLN A 1 196 ? 3.779 4.624 -24.881 1.00 94.25 196 GLN A O 1
ATOM 1490 N N . VAL A 1 197 ? 4.926 2.771 -25.427 1.00 93.81 197 VAL A N 1
ATOM 1491 C CA . VAL A 1 197 ? 6.185 3.465 -25.676 1.00 93.81 197 VAL A CA 1
ATOM 1492 C C . VAL A 1 197 ? 6.189 3.937 -27.129 1.00 93.81 197 VAL A C 1
ATOM 1494 O O . VAL A 1 197 ? 6.358 3.145 -28.043 1.00 93.81 197 VAL A O 1
ATOM 1497 N N . ASP A 1 198 ? 5.979 5.233 -27.356 1.00 87.69 198 ASP A N 1
ATOM 1498 C CA . ASP A 1 198 ? 5.872 5.825 -28.700 1.00 87.69 198 ASP A CA 1
ATOM 1499 C C . ASP A 1 198 ? 6.923 6.919 -28.978 1.00 87.69 198 ASP A C 1
ATOM 1501 O O . ASP A 1 198 ? 6.836 7.665 -29.959 1.00 87.69 198 ASP A O 1
ATOM 1505 N N . GLY A 1 199 ? 7.961 7.003 -28.142 1.00 87.19 199 GLY A N 1
ATOM 1506 C CA . GLY A 1 199 ? 8.984 8.039 -28.226 1.00 87.19 199 GLY A CA 1
ATOM 1507 C C . GLY A 1 199 ? 10.205 7.780 -27.339 1.00 87.19 199 GLY A C 1
ATOM 1508 O O . GLY A 1 199 ? 10.388 6.676 -26.836 1.00 87.19 199 GLY A O 1
ATOM 1509 N N . PRO A 1 200 ? 11.073 8.791 -27.153 1.00 87.88 200 PRO A N 1
ATOM 1510 C CA . PRO A 1 200 ? 12.296 8.667 -26.356 1.00 87.88 200 PRO A CA 1
ATOM 1511 C C . PRO A 1 200 ? 12.056 8.765 -24.842 1.00 87.88 200 PRO A C 1
ATOM 1513 O O . PRO A 1 200 ? 12.975 8.530 -24.056 1.00 87.88 200 PRO A O 1
ATOM 1516 N N . ASP A 1 201 ? 10.850 9.150 -24.428 1.00 92.31 201 ASP A N 1
ATOM 1517 C CA . ASP A 1 201 ? 10.527 9.381 -23.030 1.00 92.31 201 ASP A CA 1
ATOM 1518 C C . ASP A 1 201 ? 10.118 8.080 -22.338 1.00 92.31 201 ASP A C 1
ATOM 1520 O O . ASP A 1 201 ? 9.403 7.243 -22.886 1.00 92.31 201 ASP A O 1
ATOM 1524 N N . ALA A 1 202 ? 10.580 7.919 -21.100 1.00 95.75 202 ALA A N 1
ATOM 1525 C CA . ALA A 1 202 ? 10.150 6.814 -20.262 1.00 95.75 202 ALA A CA 1
ATOM 1526 C C . ALA A 1 202 ? 8.732 7.063 -19.737 1.00 95.75 202 ALA A C 1
ATOM 1528 O O . ALA A 1 202 ? 8.371 8.191 -19.395 1.00 95.75 202 ALA A O 1
ATOM 1529 N N . ILE A 1 203 ? 7.962 5.989 -19.610 1.00 96.94 203 ILE A N 1
ATOM 1530 C CA . ILE A 1 203 ? 6.596 6.012 -19.098 1.00 96.94 203 ILE A CA 1
ATOM 1531 C C . ILE A 1 203 ? 6.527 5.295 -17.751 1.00 96.94 203 ILE A C 1
ATOM 1533 O O . ILE A 1 203 ? 7.144 4.246 -17.564 1.00 96.94 203 ILE A O 1
ATOM 1537 N N . ILE A 1 204 ? 5.746 5.846 -16.819 1.00 97.25 204 ILE A N 1
ATOM 1538 C CA . ILE A 1 204 ? 5.369 5.153 -15.585 1.00 97.25 204 ILE A CA 1
ATOM 1539 C C . ILE A 1 204 ? 3.859 4.926 -15.595 1.00 97.25 204 ILE A C 1
ATOM 1541 O O . ILE A 1 204 ? 3.056 5.857 -15.466 1.00 97.25 204 ILE A O 1
ATOM 1545 N N . GLY A 1 205 ? 3.471 3.668 -15.772 1.00 97.00 205 GLY A N 1
ATOM 1546 C CA . GLY A 1 205 ? 2.101 3.250 -16.028 1.00 97.00 205 GLY A CA 1
ATOM 1547 C C . GLY A 1 205 ? 1.566 2.262 -15.001 1.00 97.00 205 GLY A C 1
ATOM 1548 O O . GLY A 1 205 ? 2.231 1.869 -14.040 1.00 97.00 205 GLY A O 1
ATOM 1549 N N . THR A 1 206 ? 0.308 1.880 -15.192 1.00 97.81 206 THR A N 1
ATOM 1550 C CA . THR A 1 206 ? -0.346 0.852 -14.383 1.00 97.81 206 THR A CA 1
ATOM 1551 C C . THR A 1 206 ? -0.964 -0.188 -15.296 1.00 97.81 206 THR A C 1
ATOM 1553 O O . THR A 1 206 ? -1.812 0.140 -16.120 1.00 97.81 206 THR A O 1
ATOM 1556 N N . TYR A 1 207 ? -0.570 -1.442 -15.099 1.00 97.88 207 TYR A N 1
ATOM 1557 C CA . TYR A 1 207 ? -1.155 -2.598 -15.759 1.00 97.88 207 TYR A CA 1
ATOM 1558 C C . TYR A 1 207 ? -2.068 -3.320 -14.766 1.00 97.88 207 TYR A C 1
ATOM 1560 O O . TYR A 1 207 ? -1.622 -3.742 -13.700 1.00 97.88 207 TYR A O 1
ATOM 1568 N N . ALA A 1 208 ? -3.358 -3.424 -15.080 1.00 97.12 208 ALA A N 1
ATOM 1569 C CA . ALA A 1 208 ? -4.375 -3.959 -14.170 1.00 97.12 208 ALA A CA 1
ATOM 1570 C C . ALA A 1 208 ? -5.295 -4.973 -14.868 1.00 97.12 208 ALA A C 1
ATOM 1572 O O . ALA A 1 208 ? -6.520 -4.928 -14.728 1.00 97.12 208 ALA A O 1
ATOM 1573 N N . GLU A 1 209 ? -4.695 -5.870 -15.645 1.00 95.31 209 GLU A N 1
ATOM 1574 C CA . GLU A 1 209 ? -5.380 -6.931 -16.387 1.00 95.31 209 GLU A CA 1
ATOM 1575 C C . GLU A 1 209 ? -4.978 -8.313 -15.850 1.00 95.31 209 GLU A C 1
ATOM 1577 O O . GLU A 1 209 ? -4.084 -8.429 -15.014 1.00 95.31 209 GLU A O 1
ATOM 1582 N N . ASP A 1 210 ? -5.685 -9.371 -16.259 1.00 92.50 210 ASP A N 1
ATOM 1583 C CA . ASP A 1 210 ? -5.388 -10.769 -15.888 1.00 92.50 210 ASP A CA 1
ATOM 1584 C C . ASP A 1 210 ? -5.236 -11.047 -14.376 1.00 92.50 210 ASP A C 1
ATOM 1586 O O . ASP A 1 210 ? -4.590 -12.001 -13.946 1.00 92.50 210 ASP A O 1
ATOM 1590 N N . GLY A 1 211 ? -5.882 -10.229 -13.539 1.00 92.69 211 GLY A N 1
ATOM 1591 C CA . GLY A 1 211 ? -5.899 -10.394 -12.083 1.00 92.69 211 GLY A CA 1
ATOM 1592 C C . GLY A 1 211 ? -4.677 -9.835 -11.352 1.00 92.69 211 GLY A C 1
ATOM 1593 O O . GLY A 1 211 ? -4.633 -9.928 -10.120 1.00 92.69 211 GLY A O 1
ATOM 1594 N N . VAL A 1 212 ? -3.738 -9.216 -12.070 1.00 96.19 212 VAL A N 1
ATOM 1595 C CA . VAL A 1 212 ? -2.594 -8.512 -11.486 1.00 96.19 212 VAL A CA 1
ATOM 1596 C C . VAL A 1 212 ? -2.857 -7.010 -11.386 1.00 96.19 212 VAL A C 1
ATOM 1598 O O . VAL A 1 212 ? -3.762 -6.475 -12.023 1.00 96.19 212 VAL A O 1
ATOM 1601 N N . VAL A 1 213 ? -2.096 -6.325 -10.533 1.00 97.31 213 VAL A N 1
ATOM 1602 C CA . VAL A 1 213 ? -2.049 -4.858 -10.494 1.00 97.31 213 VAL A CA 1
ATOM 1603 C C . VAL A 1 213 ? -0.592 -4.464 -10.352 1.00 97.31 213 VAL A C 1
ATOM 1605 O O . VAL A 1 213 ? -0.030 -4.535 -9.262 1.00 97.31 213 VAL A O 1
ATOM 1608 N N . TRP A 1 214 ? 0.017 -4.080 -11.462 1.00 97.81 214 TRP A N 1
ATOM 1609 C CA . TRP A 1 214 ? 1.420 -3.718 -11.528 1.00 97.81 214 TRP A CA 1
ATOM 1610 C C . TRP A 1 214 ? 1.564 -2.229 -11.790 1.00 97.81 214 TRP A C 1
ATOM 1612 O O . TRP A 1 214 ? 0.925 -1.683 -12.691 1.00 97.81 214 TRP A O 1
ATOM 1622 N N . ARG A 1 215 ? 2.415 -1.566 -11.009 1.00 97.94 215 ARG A N 1
ATOM 1623 C CA . ARG A 1 215 ? 2.926 -0.238 -11.354 1.00 97.94 215 ARG A CA 1
ATOM 1624 C C . ARG A 1 215 ? 4.255 -0.465 -12.057 1.00 97.94 215 ARG A C 1
ATOM 1626 O O . ARG A 1 215 ? 5.115 -1.138 -11.496 1.00 97.94 215 ARG A O 1
ATOM 1633 N N . TYR A 1 216 ? 4.400 0.024 -13.281 1.00 97.75 216 TYR A N 1
ATOM 1634 C CA . TYR A 1 216 ? 5.572 -0.271 -14.098 1.00 97.75 216 TYR A CA 1
ATOM 1635 C C . TYR A 1 216 ? 6.236 0.988 -14.625 1.00 97.75 216 TYR A C 1
ATOM 1637 O O . TYR A 1 216 ? 5.583 2.002 -14.851 1.00 97.75 216 TYR A O 1
ATOM 1645 N N . LEU A 1 217 ? 7.535 0.870 -14.852 1.00 97.56 217 LEU A N 1
ATOM 1646 C CA . LEU A 1 217 ? 8.370 1.759 -15.634 1.00 97.56 217 LEU A CA 1
ATOM 1647 C C . LEU A 1 217 ? 8.664 1.067 -16.965 1.00 97.56 217 LEU A C 1
ATOM 1649 O O . LEU A 1 217 ? 9.053 -0.101 -16.976 1.00 97.56 217 LEU A O 1
ATOM 1653 N N . ALA A 1 218 ? 8.540 1.792 -18.071 1.00 97.62 218 ALA A N 1
ATOM 1654 C CA . ALA A 1 218 ? 9.094 1.384 -19.352 1.00 97.62 218 ALA A CA 1
ATOM 1655 C C . ALA A 1 218 ? 9.942 2.515 -19.930 1.00 97.62 218 ALA A C 1
ATOM 1657 O O . ALA A 1 218 ? 9.471 3.637 -20.102 1.00 97.62 218 ALA A O 1
ATOM 1658 N N . ALA A 1 219 ? 11.211 2.223 -20.184 1.00 96.50 219 ALA A N 1
ATOM 1659 C CA . ALA A 1 219 ? 12.207 3.185 -20.618 1.00 96.50 219 ALA A CA 1
ATOM 1660 C C . ALA A 1 219 ? 12.822 2.727 -21.950 1.00 96.50 219 ALA A C 1
ATOM 1662 O O . ALA A 1 219 ? 13.506 1.697 -21.973 1.00 96.50 219 ALA A O 1
ATOM 1663 N N . PRO A 1 220 ? 12.614 3.469 -23.051 1.00 95.44 220 PRO A N 1
ATOM 1664 C CA . PRO A 1 220 ? 13.343 3.229 -24.287 1.00 95.44 220 PRO A CA 1
ATOM 1665 C C . PRO A 1 220 ? 14.845 3.420 -24.060 1.00 95.44 220 PRO A C 1
ATOM 1667 O O . PRO A 1 220 ? 15.278 4.379 -23.416 1.00 95.44 220 PRO A O 1
ATOM 1670 N N . ILE A 1 221 ? 15.655 2.515 -24.604 1.00 92.00 221 ILE A N 1
ATOM 1671 C CA . ILE A 1 221 ? 17.114 2.600 -24.558 1.00 92.00 221 ILE A CA 1
ATOM 1672 C C . ILE A 1 221 ? 17.619 3.041 -25.924 1.00 92.00 221 ILE A C 1
ATOM 1674 O O . ILE A 1 221 ? 17.554 2.305 -26.905 1.00 92.00 221 ILE A O 1
ATOM 1678 N N . ALA A 1 222 ? 18.184 4.245 -25.965 1.00 85.62 222 ALA A N 1
ATOM 1679 C CA . ALA A 1 222 ? 18.853 4.786 -27.138 1.00 85.62 222 ALA A CA 1
ATOM 1680 C C . ALA A 1 222 ? 20.349 4.965 -26.858 1.00 85.62 222 ALA A C 1
ATOM 1682 O O . ALA A 1 222 ? 20.739 5.489 -25.814 1.00 85.62 222 ALA A O 1
ATOM 1683 N N . VAL A 1 223 ? 21.192 4.560 -27.811 1.00 83.31 223 VAL A N 1
ATOM 1684 C CA . VAL A 1 223 ? 22.650 4.741 -27.753 1.00 83.31 223 VAL A CA 1
ATOM 1685 C C . VAL A 1 223 ? 23.133 5.573 -28.939 1.00 83.31 223 VAL A C 1
ATOM 1687 O O . VAL A 1 223 ? 22.599 5.486 -30.049 1.00 83.31 223 VAL A O 1
ATOM 1690 N N . SER A 1 224 ? 24.151 6.400 -28.711 1.00 69.44 224 SER A N 1
ATOM 1691 C CA . SER A 1 224 ? 24.757 7.229 -29.755 1.00 69.44 224 SER A CA 1
ATOM 1692 C C . SER A 1 224 ? 25.718 6.391 -30.603 1.00 69.44 224 SER A C 1
ATOM 1694 O O . SER A 1 224 ? 26.692 5.868 -30.074 1.00 69.44 224 SER A O 1
ATOM 1696 N N . GLY A 1 225 ? 25.485 6.299 -31.918 1.00 60.91 225 GLY A N 1
ATOM 1697 C CA . GLY A 1 225 ? 26.456 5.737 -32.873 1.00 60.91 225 GLY A CA 1
ATOM 1698 C C . GLY A 1 225 ? 26.226 4.292 -33.341 1.00 60.91 225 GLY A C 1
ATOM 1699 O O . GLY A 1 225 ? 26.989 3.825 -34.183 1.00 60.91 225 GLY A O 1
ATOM 1700 N N . GLY A 1 226 ? 25.177 3.610 -32.869 1.00 56.47 226 GLY A N 1
ATOM 1701 C CA . GLY A 1 226 ? 24.742 2.300 -33.381 1.00 56.47 226 GLY A CA 1
ATOM 1702 C C . GLY A 1 226 ? 23.556 2.400 -34.359 1.00 56.47 226 GLY A C 1
ATOM 1703 O O . GLY A 1 226 ? 22.863 3.420 -34.376 1.00 56.47 226 GLY A O 1
ATOM 1704 N N . PRO A 1 227 ? 23.286 1.369 -35.184 1.00 55.03 227 PRO A N 1
ATOM 1705 C CA . PRO A 1 227 ? 22.067 1.326 -35.988 1.00 55.03 227 PRO A CA 1
ATOM 1706 C C . PRO A 1 227 ? 20.818 1.306 -35.083 1.00 55.03 227 PRO A C 1
ATOM 1708 O O . PRO A 1 227 ? 20.630 0.370 -34.315 1.00 55.03 227 PRO A O 1
ATOM 1711 N N . GLN A 1 228 ? 19.956 2.325 -35.185 1.00 61.72 228 GLN A N 1
ATOM 1712 C CA . GLN A 1 228 ? 18.693 2.465 -34.429 1.00 61.72 228 GLN A CA 1
ATOM 1713 C C . GLN A 1 228 ? 17.524 1.693 -35.076 1.00 61.72 228 GLN A C 1
ATOM 1715 O O . GLN A 1 228 ? 16.420 2.214 -35.197 1.00 61.72 228 GLN A O 1
ATOM 1720 N N . ALA A 1 229 ? 17.776 0.492 -35.599 1.00 60.97 229 ALA A N 1
ATOM 1721 C CA . ALA A 1 229 ? 16.754 -0.249 -36.344 1.00 60.97 229 ALA A CA 1
ATOM 1722 C C . ALA A 1 229 ? 15.763 -1.004 -35.442 1.00 60.97 229 ALA A C 1
ATOM 1724 O O . ALA A 1 229 ? 14.674 -1.328 -35.905 1.00 60.97 229 ALA A O 1
ATOM 1725 N N . GLU A 1 230 ? 16.145 -1.276 -34.193 1.00 75.69 230 GLU A N 1
ATOM 1726 C CA . GLU A 1 230 ? 15.383 -2.101 -33.254 1.00 75.69 230 GLU A CA 1
ATOM 1727 C C . GLU A 1 230 ? 14.821 -1.242 -32.121 1.00 75.69 230 GLU A C 1
ATOM 1729 O O . GLU A 1 230 ? 15.509 -0.372 -31.576 1.00 75.69 230 GLU A O 1
ATOM 1734 N N . GLU A 1 231 ? 13.567 -1.499 -31.761 1.00 87.69 231 GLU A N 1
ATOM 1735 C CA . GLU A 1 231 ? 12.925 -0.862 -30.617 1.00 87.69 231 GLU A CA 1
ATOM 1736 C C . GLU A 1 231 ? 13.335 -1.598 -29.341 1.00 87.69 231 GLU A C 1
ATOM 1738 O O . GLU A 1 231 ? 12.909 -2.729 -29.102 1.00 87.69 231 GLU A O 1
ATOM 1743 N N . VAL A 1 232 ? 14.186 -0.965 -28.530 1.00 93.88 232 VAL A N 1
ATOM 1744 C CA . VAL A 1 232 ? 14.751 -1.557 -27.313 1.00 93.88 232 VAL A CA 1
ATOM 1745 C C . VAL A 1 232 ? 14.178 -0.860 -26.086 1.00 93.88 232 VAL A C 1
ATOM 1747 O O . VAL A 1 232 ? 14.394 0.334 -25.885 1.00 93.88 232 VAL A O 1
ATOM 1750 N N . ILE A 1 233 ? 13.475 -1.610 -25.239 1.00 95.62 233 ILE A N 1
ATOM 1751 C CA . ILE A 1 233 ? 12.801 -1.096 -24.044 1.00 95.62 233 ILE A CA 1
ATOM 1752 C C . ILE A 1 233 ? 13.272 -1.876 -22.819 1.00 95.62 233 ILE A C 1
ATOM 1754 O O . ILE A 1 233 ? 13.251 -3.108 -22.784 1.00 95.62 233 ILE A O 1
ATOM 1758 N N . PHE A 1 234 ? 13.657 -1.148 -21.778 1.00 95.56 234 PHE A N 1
ATOM 1759 C CA . PHE A 1 234 ? 13.782 -1.686 -20.433 1.00 95.56 234 PHE A CA 1
ATOM 1760 C C . PHE A 1 234 ? 12.452 -1.533 -19.699 1.00 95.56 234 PHE A C 1
ATOM 1762 O O . PHE A 1 234 ? 11.944 -0.419 -19.584 1.00 95.56 234 PHE A O 1
ATOM 1769 N N . ALA A 1 235 ? 11.895 -2.633 -19.194 1.00 96.38 235 ALA A N 1
ATOM 1770 C CA . ALA A 1 235 ? 10.665 -2.616 -18.414 1.00 96.38 235 ALA A CA 1
ATOM 1771 C C . ALA A 1 235 ? 10.898 -3.203 -17.020 1.00 96.38 235 ALA A C 1
ATOM 1773 O O . ALA A 1 235 ? 11.478 -4.280 -16.874 1.00 96.38 235 ALA A O 1
ATOM 1774 N N . LEU A 1 236 ? 10.399 -2.509 -16.002 1.00 96.25 236 LEU A N 1
ATOM 1775 C CA . LEU A 1 236 ? 10.416 -2.935 -14.606 1.00 96.25 236 LEU A CA 1
ATOM 1776 C C . LEU A 1 236 ? 9.028 -2.726 -14.013 1.00 96.25 236 LEU A C 1
ATOM 1778 O O . LEU A 1 236 ? 8.388 -1.722 -14.308 1.00 96.25 236 LEU A O 1
ATOM 1782 N N . ALA A 1 237 ? 8.553 -3.641 -13.175 1.00 97.12 237 ALA A N 1
ATOM 1783 C CA . ALA A 1 237 ? 7.274 -3.468 -12.498 1.00 97.12 237 ALA A CA 1
ATOM 1784 C C . ALA A 1 237 ? 7.309 -3.929 -11.044 1.00 97.12 237 ALA A C 1
ATOM 1786 O O . ALA A 1 237 ? 8.005 -4.886 -10.718 1.00 97.12 237 ALA A O 1
ATOM 1787 N N . TYR A 1 238 ? 6.513 -3.262 -10.209 1.00 97.31 238 TYR A N 1
ATOM 1788 C CA . TYR A 1 238 ? 6.201 -3.649 -8.835 1.00 97.31 238 TYR A CA 1
ATOM 1789 C C . TYR A 1 238 ? 4.808 -4.275 -8.778 1.00 97.31 238 TYR A C 1
ATOM 1791 O O . TYR A 1 238 ? 3.847 -3.715 -9.322 1.00 97.31 238 TYR A O 1
ATOM 1799 N N . ASP A 1 239 ? 4.674 -5.391 -8.062 1.00 97.00 239 ASP A N 1
ATOM 1800 C CA . ASP A 1 239 ? 3.368 -5.942 -7.712 1.00 97.00 239 ASP A CA 1
ATOM 1801 C C . ASP A 1 239 ? 2.747 -5.152 -6.552 1.00 97.00 239 ASP A C 1
ATOM 1803 O O . ASP A 1 239 ? 3.060 -5.345 -5.376 1.00 97.00 239 ASP A O 1
ATOM 1807 N N . VAL A 1 240 ? 1.800 -4.272 -6.889 1.00 96.44 240 VAL A N 1
ATOM 1808 C CA . VAL A 1 240 ? 1.102 -3.416 -5.921 1.00 96.44 240 VAL A CA 1
ATOM 1809 C C . VAL A 1 240 ? 0.314 -4.251 -4.911 1.00 96.44 240 VAL A C 1
ATOM 1811 O O . VAL A 1 240 ? 0.115 -3.831 -3.773 1.00 96.44 240 VAL A O 1
ATOM 1814 N N . ARG A 1 241 ? -0.178 -5.433 -5.299 1.00 94.69 241 ARG A N 1
ATOM 1815 C CA . ARG A 1 241 ? -0.921 -6.299 -4.376 1.00 94.69 241 ARG A CA 1
ATOM 1816 C C . ARG A 1 241 ? 0.010 -6.970 -3.386 1.00 94.69 241 ARG A C 1
ATOM 1818 O O . ARG A 1 241 ? -0.369 -7.064 -2.221 1.00 94.69 241 ARG A O 1
ATOM 1825 N N . ALA A 1 242 ? 1.172 -7.428 -3.843 1.00 93.62 242 ALA A N 1
ATOM 1826 C CA . ALA A 1 242 ? 2.182 -8.008 -2.969 1.00 93.62 242 ALA A CA 1
ATOM 1827 C C . ALA A 1 242 ? 2.684 -6.965 -1.957 1.00 93.62 242 ALA A C 1
ATOM 1829 O O . ALA A 1 242 ? 2.623 -7.229 -0.758 1.00 93.62 242 ALA A O 1
ATOM 1830 N N . GLU A 1 243 ? 3.001 -5.748 -2.414 1.00 93.00 243 GLU A N 1
ATOM 1831 C CA . GLU A 1 243 ? 3.434 -4.649 -1.536 1.00 93.00 243 GLU A CA 1
ATOM 1832 C C . GLU A 1 243 ? 2.378 -4.330 -0.462 1.00 93.00 243 GLU A C 1
ATOM 1834 O O . GLU A 1 243 ? 2.668 -4.221 0.729 1.00 93.00 243 GLU A O 1
ATOM 1839 N N . LEU A 1 244 ? 1.102 -4.224 -0.853 1.00 92.31 244 LEU A N 1
ATOM 1840 C CA . LEU A 1 244 ? 0.025 -3.921 0.094 1.00 92.31 244 LEU A CA 1
ATOM 1841 C C . LEU A 1 244 ? -0.329 -5.103 1.009 1.00 92.31 244 LEU A C 1
ATOM 1843 O O . LEU A 1 244 ? -0.897 -4.886 2.082 1.00 92.31 244 LEU A O 1
ATOM 1847 N N . ALA A 1 245 ? -0.006 -6.340 0.626 1.00 91.06 245 ALA A N 1
ATOM 1848 C CA . ALA A 1 245 ? -0.241 -7.512 1.465 1.00 91.06 245 ALA A CA 1
ATOM 1849 C C . ALA A 1 245 ? 0.659 -7.523 2.711 1.00 91.06 245 ALA A C 1
ATOM 1851 O O . ALA A 1 245 ? 0.304 -8.143 3.717 1.00 91.06 245 ALA A O 1
ATOM 1852 N N . GLU A 1 246 ? 1.783 -6.806 2.701 1.00 85.75 246 GLU A N 1
ATOM 1853 C CA . GLU A 1 246 ? 2.624 -6.644 3.889 1.00 85.75 246 GLU A CA 1
ATOM 1854 C C . GLU A 1 246 ? 1.907 -5.851 4.995 1.00 85.75 246 GLU A C 1
ATOM 1856 O O . GLU A 1 246 ? 1.996 -6.196 6.181 1.00 85.75 246 GLU A O 1
ATOM 1861 N N . ILE A 1 247 ? 1.080 -4.872 4.608 1.00 88.50 247 ILE A N 1
ATOM 1862 C CA . ILE A 1 247 ? 0.268 -4.056 5.527 1.00 88.50 247 ILE A CA 1
ATOM 1863 C C . ILE A 1 247 ? -0.760 -4.926 6.272 1.00 88.50 247 ILE A C 1
ATOM 1865 O O . ILE A 1 247 ? -1.074 -4.671 7.442 1.00 88.50 247 ILE A O 1
ATOM 1869 N N . ASP A 1 248 ? -1.255 -6.007 5.656 1.00 86.62 248 ASP A N 1
ATOM 1870 C CA . ASP A 1 248 ? -2.245 -6.898 6.276 1.00 86.62 248 ASP A CA 1
ATOM 1871 C C . ASP A 1 248 ? -1.733 -7.529 7.579 1.00 86.62 248 ASP A C 1
ATOM 1873 O O . ASP A 1 248 ? -2.516 -7.772 8.506 1.00 86.62 248 ASP A O 1
ATOM 1877 N N . GLY A 1 249 ? -0.428 -7.802 7.678 1.00 87.00 249 GLY A N 1
ATOM 1878 C CA . GLY A 1 249 ? 0.186 -8.341 8.891 1.00 87.00 249 GLY A CA 1
ATOM 1879 C C . GLY A 1 249 ? 0.042 -7.377 10.071 1.00 87.00 249 GLY A C 1
ATOM 1880 O O . GLY A 1 249 ? -0.468 -7.751 11.137 1.00 87.00 249 GLY A O 1
ATOM 1881 N N . THR A 1 250 ? 0.418 -6.119 9.851 1.00 89.38 250 THR A N 1
ATOM 1882 C CA . THR A 1 250 ? 0.307 -5.028 10.828 1.00 89.38 250 THR A CA 1
ATOM 1883 C C . THR A 1 250 ? -1.155 -4.733 11.165 1.00 89.38 250 THR A C 1
ATOM 1885 O O . THR A 1 250 ? -1.513 -4.629 12.344 1.00 89.38 250 THR A O 1
ATOM 1888 N N . ALA A 1 251 ? -2.038 -4.709 10.163 1.00 91.56 251 ALA A N 1
ATOM 1889 C CA . ALA A 1 251 ? -3.471 -4.498 10.354 1.00 91.56 251 ALA A CA 1
ATOM 1890 C C . ALA A 1 251 ? -4.112 -5.599 11.218 1.00 91.56 251 ALA A C 1
ATOM 1892 O O . ALA A 1 251 ? -4.899 -5.311 12.126 1.00 91.56 251 ALA A O 1
ATOM 1893 N N . ARG A 1 252 ? -3.744 -6.873 11.013 1.00 93.94 252 ARG A N 1
ATOM 1894 C CA . ARG A 1 252 ? -4.213 -7.985 11.861 1.00 93.94 252 ARG A CA 1
ATOM 1895 C C . AR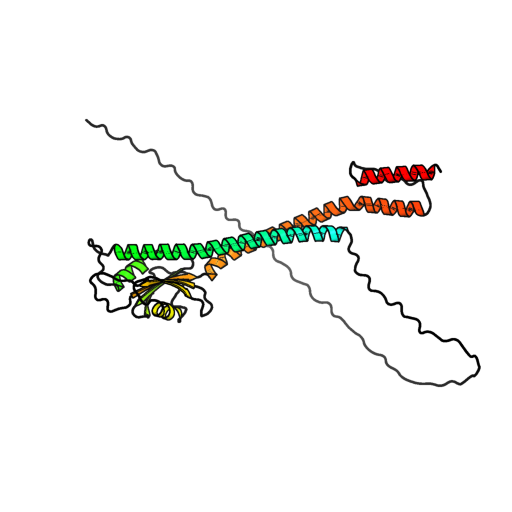G A 1 252 ? -3.741 -7.835 13.302 1.00 93.94 252 ARG A C 1
ATOM 1897 O O . ARG A 1 252 ? -4.542 -8.021 14.220 1.00 93.94 252 ARG A O 1
ATOM 1904 N N . ALA A 1 253 ? -2.472 -7.482 13.513 1.00 94.62 253 ALA A N 1
ATOM 1905 C CA . ALA A 1 253 ? -1.938 -7.239 14.851 1.00 94.62 253 ALA A CA 1
ATOM 1906 C C . ALA A 1 253 ? -2.692 -6.097 15.555 1.00 94.62 253 ALA A C 1
ATOM 1908 O O . ALA A 1 253 ? -3.084 -6.241 16.718 1.00 94.62 253 ALA A O 1
ATOM 1909 N N . TYR A 1 254 ? -2.980 -5.013 14.830 1.00 96.38 254 TYR A N 1
ATOM 1910 C CA . TYR A 1 254 ? -3.792 -3.903 15.320 1.00 96.38 254 TYR A CA 1
ATOM 1911 C C . TYR A 1 254 ? -5.201 -4.348 15.726 1.00 96.38 254 TYR A C 1
ATOM 1913 O O . TYR A 1 254 ? -5.639 -4.045 16.835 1.00 96.38 254 TYR A O 1
ATOM 1921 N N . ILE A 1 255 ? -5.904 -5.110 14.880 1.00 97.50 255 ILE A N 1
ATOM 1922 C CA . ILE A 1 255 ? -7.262 -5.597 15.175 1.00 97.50 255 ILE A CA 1
ATOM 1923 C C . ILE A 1 255 ? -7.274 -6.464 16.439 1.00 97.50 255 ILE A C 1
ATOM 1925 O O . ILE A 1 255 ? -8.153 -6.304 17.289 1.00 97.50 255 ILE A O 1
ATOM 1929 N N . VAL A 1 256 ? -6.293 -7.358 16.600 1.00 98.25 256 VAL A N 1
ATOM 1930 C CA . VAL A 1 256 ? -6.166 -8.191 17.807 1.00 98.25 256 VAL A CA 1
ATOM 1931 C C . VAL A 1 256 ? -5.933 -7.319 19.042 1.00 98.25 256 VAL A C 1
ATOM 1933 O O . VAL A 1 256 ? -6.625 -7.488 20.049 1.00 98.25 256 VAL A O 1
ATOM 1936 N N . ALA A 1 257 ? -5.011 -6.355 18.968 1.00 98.19 257 ALA A N 1
ATOM 1937 C CA . ALA A 1 257 ? -4.726 -5.435 20.066 1.00 98.19 257 ALA A CA 1
ATOM 1938 C C . ALA A 1 257 ? -5.947 -4.570 20.431 1.00 98.19 257 ALA A C 1
ATOM 1940 O O . ALA A 1 257 ? -6.293 -4.455 21.609 1.00 98.19 257 ALA A O 1
ATOM 1941 N N . ALA A 1 258 ? -6.650 -4.026 19.435 1.00 98.19 258 ALA A N 1
ATOM 1942 C CA . ALA A 1 258 ? -7.881 -3.262 19.608 1.00 98.19 258 ALA A CA 1
ATOM 1943 C C . ALA A 1 258 ? -8.990 -4.115 20.245 1.00 98.19 258 ALA A C 1
ATOM 1945 O O . ALA A 1 258 ? -9.660 -3.666 21.175 1.00 98.19 258 ALA A O 1
ATOM 1946 N N . GLY A 1 259 ? -9.147 -5.371 19.817 1.00 98.44 259 GLY A N 1
ATOM 1947 C CA . GLY A 1 259 ? -10.086 -6.319 20.415 1.00 98.44 259 GLY A CA 1
ATOM 1948 C C . GLY A 1 259 ? -9.792 -6.586 21.894 1.00 98.44 259 GLY A C 1
ATOM 1949 O O . GLY A 1 259 ? -10.697 -6.519 22.728 1.00 98.44 259 GLY A O 1
ATOM 1950 N N . ILE A 1 260 ? -8.522 -6.814 22.246 1.00 98.62 260 ILE A N 1
ATOM 1951 C CA . ILE A 1 260 ? -8.089 -6.973 23.643 1.00 98.62 260 ILE A CA 1
ATOM 1952 C C . ILE A 1 260 ? -8.377 -5.696 24.444 1.00 98.62 260 ILE A C 1
ATOM 1954 O O . ILE A 1 260 ? -8.937 -5.774 25.539 1.00 98.62 260 ILE A O 1
ATOM 1958 N N . ALA A 1 261 ? -8.063 -4.521 23.895 1.00 98.44 261 ALA A N 1
ATOM 1959 C CA . ALA A 1 261 ? -8.339 -3.243 24.542 1.00 98.44 261 ALA A CA 1
ATOM 1960 C C . ALA A 1 261 ? -9.842 -3.053 24.816 1.00 98.44 261 ALA A C 1
ATOM 1962 O O . ALA A 1 261 ? -10.219 -2.669 25.923 1.00 98.44 261 ALA A O 1
ATOM 1963 N N . LEU A 1 262 ? -10.717 -3.397 23.865 1.00 98.50 262 LEU A N 1
ATOM 1964 C CA . LEU A 1 262 ? -12.170 -3.333 24.053 1.00 98.50 262 LEU A CA 1
ATOM 1965 C C . LEU A 1 262 ? -12.666 -4.284 25.143 1.00 98.50 262 LEU A C 1
ATOM 1967 O O . LEU A 1 262 ? -13.541 -3.900 25.922 1.00 98.50 262 LEU A O 1
ATOM 1971 N N . LEU A 1 263 ? -12.101 -5.491 25.245 1.00 98.38 263 LEU A N 1
ATOM 1972 C CA . LEU A 1 263 ? -12.423 -6.423 26.330 1.00 98.38 263 LEU A CA 1
ATOM 1973 C C . LEU A 1 263 ? -12.032 -5.850 27.696 1.00 98.38 263 LEU A C 1
ATOM 1975 O O . LEU A 1 263 ? -12.823 -5.921 28.640 1.00 98.38 263 LEU A O 1
ATOM 1979 N N . VAL A 1 264 ? -10.851 -5.233 27.798 1.00 98.38 264 VAL A N 1
ATOM 1980 C CA . VAL A 1 264 ? -10.397 -4.562 29.024 1.00 98.38 264 VAL A CA 1
ATOM 1981 C C . VAL A 1 264 ? -11.319 -3.392 29.372 1.00 98.38 264 VAL A C 1
ATOM 1983 O O . VAL A 1 264 ? -11.793 -3.305 30.505 1.00 98.38 264 VAL A O 1
ATOM 1986 N N . ILE A 1 265 ? -11.652 -2.537 28.401 1.00 97.88 265 ILE A N 1
ATOM 1987 C CA . ILE A 1 265 ? -12.575 -1.408 28.587 1.00 97.88 265 ILE A CA 1
ATOM 1988 C C . ILE A 1 265 ? -13.945 -1.904 29.059 1.00 97.88 265 ILE A C 1
ATOM 1990 O O . ILE A 1 265 ? -14.489 -1.374 30.026 1.00 97.88 265 ILE A O 1
ATOM 1994 N N . ALA A 1 266 ? -14.493 -2.949 28.434 1.00 96.19 266 ALA A N 1
ATOM 1995 C CA . ALA A 1 266 ? -15.775 -3.527 28.821 1.00 96.19 266 ALA A CA 1
ATOM 1996 C C . ALA A 1 266 ? -15.738 -4.114 30.243 1.00 96.19 266 ALA A C 1
ATOM 1998 O O . ALA A 1 266 ? -16.684 -3.919 31.016 1.00 96.19 266 ALA A O 1
ATOM 1999 N N . ALA A 1 267 ? -14.651 -4.794 30.621 1.00 96.38 267 ALA A N 1
ATOM 2000 C CA . ALA A 1 267 ? -14.462 -5.333 31.966 1.00 96.38 267 ALA A CA 1
ATOM 2001 C C . ALA A 1 267 ? -14.403 -4.214 33.019 1.00 96.38 267 ALA A C 1
ATOM 2003 O O . ALA A 1 267 ? -15.137 -4.257 34.011 1.00 96.38 267 ALA A O 1
ATOM 2004 N N . VAL A 1 268 ? -13.604 -3.173 32.775 1.00 95.56 268 VAL A N 1
ATOM 2005 C CA . VAL A 1 268 ? -13.482 -2.011 33.668 1.00 95.56 268 VAL A CA 1
ATOM 2006 C C . VAL A 1 268 ? -14.811 -1.264 33.774 1.00 95.56 268 VAL A C 1
ATOM 2008 O O . VAL A 1 268 ? -15.292 -1.039 34.885 1.00 95.56 268 VAL A O 1
ATOM 2011 N N . ALA A 1 269 ? -15.464 -0.959 32.649 1.00 94.00 269 ALA A N 1
ATOM 2012 C CA . ALA A 1 269 ? -16.772 -0.304 32.625 1.00 94.00 269 ALA A CA 1
ATOM 2013 C C . ALA A 1 269 ? -17.820 -1.111 33.405 1.00 94.00 269 ALA A C 1
ATOM 2015 O O . ALA A 1 269 ? -18.638 -0.551 34.137 1.00 94.00 269 ALA A O 1
ATOM 2016 N N . THR A 1 270 ? -17.764 -2.440 33.308 1.00 92.31 270 THR A N 1
ATOM 2017 C CA . THR A 1 270 ? -18.640 -3.337 34.059 1.00 92.31 270 THR A CA 1
ATOM 2018 C C . THR A 1 270 ? -18.390 -3.243 35.564 1.00 92.31 270 THR A C 1
ATOM 2020 O O . THR A 1 270 ? -19.352 -3.113 36.323 1.00 92.31 270 THR A O 1
ATOM 2023 N N . ILE A 1 271 ? -17.129 -3.276 36.006 1.00 91.81 271 ILE A N 1
ATOM 2024 C CA . ILE A 1 271 ? -16.755 -3.158 37.424 1.00 91.81 271 ILE A CA 1
ATOM 2025 C C . ILE A 1 271 ? -17.186 -1.794 37.977 1.00 91.81 271 ILE A C 1
ATOM 2027 O O . ILE A 1 271 ? -17.873 -1.731 38.999 1.00 91.81 271 ILE A O 1
ATOM 2031 N N . VAL A 1 272 ? -16.857 -0.707 37.280 1.00 89.31 272 VAL A N 1
ATOM 2032 C CA . VAL A 1 272 ? -17.214 0.660 37.684 1.00 89.31 272 VAL A CA 1
ATOM 2033 C C . VAL A 1 272 ? -18.732 0.820 37.767 1.00 89.31 272 VAL A C 1
ATOM 2035 O O . VAL A 1 272 ? -19.253 1.236 38.800 1.00 89.31 272 VAL A O 1
ATOM 2038 N N . SER A 1 273 ? -19.465 0.380 36.740 1.00 87.50 273 SER A N 1
ATOM 2039 C CA . SER A 1 273 ? -20.928 0.448 36.727 1.00 87.50 273 SER A CA 1
ATOM 2040 C C . SER A 1 273 ? -21.556 -0.367 37.865 1.00 87.50 273 SER A C 1
ATOM 2042 O O . SER A 1 273 ? -22.524 0.083 38.477 1.00 87.50 273 SER A O 1
ATOM 2044 N N . THR A 1 274 ? -20.994 -1.533 38.221 1.00 83.94 274 THR A N 1
ATOM 2045 C CA . THR A 1 274 ? -21.485 -2.287 39.390 1.00 83.94 274 THR A CA 1
ATOM 2046 C C . THR A 1 274 ? -21.264 -1.563 40.706 1.00 83.94 274 THR A C 1
ATOM 2048 O O . THR A 1 274 ? -22.151 -1.603 41.553 1.00 83.94 274 THR A O 1
ATOM 2051 N N . ARG A 1 275 ? -20.115 -0.904 40.894 1.00 83.31 275 ARG A N 1
ATOM 2052 C CA . ARG A 1 275 ? -19.826 -0.170 42.131 1.00 83.31 275 ARG A CA 1
ATOM 2053 C C . ARG A 1 275 ? -20.735 1.046 42.282 1.00 83.31 275 ARG A C 1
ATOM 2055 O O . ARG A 1 275 ? -21.305 1.215 43.351 1.00 83.31 275 ARG A O 1
ATOM 2062 N N . LEU A 1 276 ? -20.941 1.806 41.208 1.00 82.25 276 LEU A N 1
ATOM 2063 C CA . LEU A 1 276 ? -21.768 3.016 41.222 1.00 82.25 276 LEU A CA 1
ATOM 2064 C C . LEU A 1 276 ? -23.270 2.723 41.373 1.00 82.25 276 LEU A C 1
ATOM 2066 O O . LEU A 1 276 ? -23.977 3.444 42.067 1.00 82.25 276 LEU A O 1
ATOM 2070 N N . LEU A 1 277 ? -23.782 1.653 40.753 1.00 79.81 277 LEU A N 1
ATOM 2071 C CA . LEU A 1 277 ? -25.224 1.358 40.759 1.00 79.81 277 LEU A CA 1
ATOM 2072 C C . LEU A 1 277 ? -25.683 0.487 41.942 1.00 79.81 277 LEU A C 1
ATOM 2074 O O . LEU A 1 277 ? -26.887 0.351 42.175 1.00 79.81 277 LEU A O 1
ATOM 2078 N N . ARG A 1 278 ? -24.762 -0.142 42.686 1.00 76.62 278 ARG A N 1
ATOM 2079 C CA . ARG A 1 278 ? -25.103 -1.013 43.827 1.00 76.62 278 ARG A CA 1
ATOM 2080 C C . ARG A 1 278 ? -25.760 -0.260 45.000 1.00 76.62 278 ARG A C 1
ATOM 2082 O O . ARG A 1 278 ? -26.748 -0.788 45.509 1.00 76.62 278 ARG A O 1
ATOM 2089 N N . PRO A 1 279 ? -25.292 0.931 45.426 1.00 69.12 279 PRO A N 1
ATOM 2090 C CA . PRO A 1 279 ? -25.935 1.697 46.496 1.00 69.12 279 PRO A CA 1
ATOM 2091 C C . PRO A 1 279 ? -27.354 2.150 46.133 1.00 69.12 279 PRO A C 1
ATOM 2093 O O . PRO A 1 279 ? -28.254 2.043 46.959 1.00 69.12 279 PRO A O 1
ATOM 2096 N N . LEU A 1 280 ? -27.589 2.537 44.874 1.00 76.50 280 LEU A N 1
ATOM 2097 C CA . LEU A 1 280 ? -28.912 2.960 44.397 1.00 76.50 280 LEU A CA 1
ATOM 2098 C C . LEU A 1 280 ? -29.966 1.851 44.515 1.00 76.50 280 LEU A C 1
ATOM 2100 O O . LEU A 1 280 ? -31.122 2.120 44.832 1.00 76.50 280 LEU A O 1
ATOM 2104 N N . ARG A 1 281 ? -29.576 0.586 44.300 1.00 74.00 281 ARG A N 1
ATOM 2105 C CA . ARG A 1 281 ? -30.473 -0.558 44.540 1.00 74.00 281 ARG A CA 1
ATOM 2106 C C . ARG A 1 281 ? -30.839 -0.703 46.012 1.00 74.00 281 ARG A C 1
ATOM 2108 O O . ARG A 1 281 ? -32.009 -0.902 46.306 1.00 74.00 281 ARG A O 1
ATOM 2115 N N . ARG A 1 282 ? -29.867 -0.544 46.917 1.00 71.06 282 ARG A N 1
ATOM 2116 C CA . ARG A 1 282 ? -30.117 -0.595 48.366 1.00 71.06 282 ARG A CA 1
ATOM 2117 C C . ARG A 1 282 ? -31.046 0.530 48.812 1.00 71.06 282 ARG A C 1
ATOM 2119 O O . ARG A 1 282 ? -31.974 0.276 49.564 1.00 71.06 282 ARG A O 1
ATOM 2126 N N . MET A 1 283 ? -30.843 1.746 48.302 1.00 71.94 283 MET A N 1
ATOM 2127 C CA . MET A 1 283 ? -31.730 2.877 48.597 1.00 71.94 283 MET A CA 1
ATOM 2128 C C . MET A 1 283 ? -33.162 2.609 48.128 1.00 71.94 283 MET A C 1
ATOM 2130 O O . MET A 1 283 ? -34.101 2.855 48.877 1.00 71.94 283 MET A O 1
ATOM 2134 N N . ARG A 1 284 ? -33.332 2.041 46.925 1.00 76.00 284 ARG A N 1
ATOM 2135 C CA . ARG A 1 284 ? -34.647 1.635 46.414 1.00 76.00 284 ARG A CA 1
ATOM 2136 C C . ARG A 1 284 ? -35.308 0.570 47.296 1.00 76.00 284 ARG A C 1
ATOM 2138 O O . ARG A 1 284 ? -36.476 0.718 47.631 1.00 76.00 284 ARG A O 1
ATOM 2145 N N . GLU A 1 285 ? -34.575 -0.474 47.673 1.00 76.12 285 GLU A N 1
ATOM 2146 C CA . GLU A 1 285 ? -35.080 -1.551 48.538 1.00 76.12 285 GLU A CA 1
ATOM 2147 C C . GLU A 1 285 ? -35.465 -1.041 49.938 1.00 76.12 285 GLU A C 1
ATOM 2149 O O . GLU A 1 285 ? -36.445 -1.507 50.513 1.00 76.12 285 GLU A O 1
ATOM 2154 N N . THR A 1 286 ? -34.725 -0.083 50.505 1.00 67.81 286 THR A N 1
ATOM 2155 C CA . THR A 1 286 ? -35.095 0.558 51.778 1.00 67.81 286 THR A CA 1
ATOM 2156 C C . THR A 1 286 ? -36.309 1.470 51.617 1.00 67.81 286 THR A C 1
ATOM 2158 O O . THR A 1 286 ? -37.226 1.385 52.423 1.00 67.81 286 THR A O 1
ATOM 2161 N N . ALA A 1 287 ? -36.388 2.278 50.557 1.00 68.25 287 ALA A N 1
ATOM 2162 C CA . ALA A 1 287 ? -37.560 3.118 50.300 1.00 68.25 287 ALA A CA 1
ATOM 2163 C C . ALA A 1 287 ? -38.848 2.288 50.103 1.00 68.25 287 ALA A C 1
ATOM 2165 O O . ALA A 1 287 ? -39.897 2.645 50.636 1.00 68.25 287 ALA A O 1
ATOM 2166 N N . GLU A 1 288 ? -38.768 1.152 49.396 1.00 69.69 288 GLU A N 1
ATOM 2167 C CA . GLU A 1 288 ? -39.893 0.217 49.240 1.00 69.69 288 GLU A CA 1
ATOM 2168 C C . GLU A 1 288 ? -40.324 -0.382 50.601 1.00 69.69 288 GLU A C 1
ATOM 2170 O O . GLU A 1 288 ? -41.522 -0.512 50.853 1.00 69.69 288 GLU A O 1
ATOM 2175 N N . ARG A 1 289 ? -39.389 -0.660 51.525 1.00 66.00 289 ARG A N 1
ATOM 2176 C CA . ARG A 1 289 ? -39.685 -1.196 52.873 1.00 66.00 289 ARG A CA 1
ATOM 2177 C C . ARG A 1 289 ? -40.219 -0.152 53.861 1.00 66.00 289 ARG A C 1
ATOM 2179 O O . ARG A 1 289 ? -41.153 -0.451 54.605 1.00 66.00 289 ARG A O 1
ATOM 2186 N N . VAL A 1 290 ? -39.707 1.078 53.815 1.00 62.44 290 VAL A N 1
ATOM 2187 C CA . VAL A 1 290 ? -40.195 2.206 54.632 1.00 62.44 290 VAL A CA 1
ATOM 2188 C C . VAL A 1 290 ? -41.649 2.555 54.283 1.00 62.44 290 VAL A C 1
ATOM 2190 O O . VAL A 1 290 ? -42.413 2.940 55.163 1.00 62.44 290 VAL A O 1
ATOM 2193 N N . SER A 1 291 ? -42.080 2.323 53.035 1.00 58.22 291 SER A N 1
ATOM 2194 C CA . SER A 1 291 ? -43.477 2.531 52.616 1.00 58.22 291 SER A CA 1
ATOM 2195 C C . SER A 1 291 ? -44.475 1.509 53.178 1.00 58.22 291 SER A C 1
ATOM 2197 O O . SER A 1 291 ? -45.678 1.762 53.154 1.00 58.22 291 SER A O 1
ATOM 2199 N N . ALA A 1 292 ? -43.997 0.359 53.669 1.00 55.81 292 ALA A N 1
ATOM 2200 C CA . ALA A 1 292 ? -44.859 -0.774 53.981 1.00 55.81 292 ALA A CA 1
ATOM 2201 C C . ALA A 1 292 ? -45.116 -0.983 55.480 1.00 55.81 292 ALA A C 1
ATOM 2203 O O . ALA A 1 292 ? -46.216 -1.431 55.790 1.00 55.81 292 ALA A O 1
ATOM 2204 N N . GLN A 1 293 ? -44.175 -0.695 56.403 1.00 50.28 293 GLN A N 1
ATOM 2205 C CA . GLN A 1 293 ? -44.419 -0.992 57.835 1.00 50.28 293 GLN A CA 1
ATOM 2206 C C . GLN A 1 293 ? -43.469 -0.417 58.919 1.00 50.28 293 GLN A C 1
ATOM 2208 O O . GLN A 1 293 ? -43.704 -0.721 60.087 1.00 50.28 293 GLN A O 1
ATOM 2213 N N . ALA A 1 294 ? -42.445 0.407 58.635 1.00 54.66 294 ALA A N 1
ATOM 2214 C CA . ALA A 1 294 ? -41.643 1.043 59.703 1.00 54.66 294 ALA A CA 1
ATOM 2215 C C . ALA A 1 294 ? -40.855 2.280 59.224 1.00 54.66 294 ALA A C 1
ATOM 2217 O O . ALA A 1 294 ? -39.953 2.154 58.398 1.00 54.66 294 ALA A O 1
ATOM 2218 N N . LEU A 1 295 ? -41.134 3.463 59.793 1.00 59.34 295 LEU A N 1
ATOM 2219 C CA . LEU A 1 295 ? -40.381 4.710 59.544 1.00 59.34 295 LEU A CA 1
ATOM 2220 C C . LEU A 1 295 ? -38.972 4.731 60.175 1.00 59.34 295 LEU A C 1
ATOM 2222 O O . LEU A 1 295 ? -38.213 5.672 59.971 1.00 59.34 295 LEU A O 1
ATOM 2226 N N . THR A 1 296 ? -38.590 3.699 60.928 1.00 60.09 296 THR A N 1
ATOM 2227 C CA . THR A 1 296 ? -37.353 3.680 61.725 1.00 60.09 296 THR A CA 1
ATOM 2228 C C . THR A 1 296 ? -36.108 3.233 60.947 1.00 60.09 296 THR A C 1
ATOM 2230 O O . THR A 1 296 ? -34.998 3.291 61.479 1.00 60.09 296 THR A O 1
ATOM 2233 N N . GLU A 1 297 ? -36.252 2.758 59.704 1.00 64.38 297 GLU A N 1
ATOM 2234 C CA . GLU A 1 297 ? -35.124 2.248 58.915 1.00 64.38 297 GLU A CA 1
ATOM 2235 C C . GLU A 1 297 ? -34.356 3.393 58.227 1.00 64.38 297 GLU A C 1
ATOM 2237 O O . GLU A 1 297 ? -34.915 4.146 57.432 1.00 64.38 297 GLU A O 1
ATOM 2242 N N . ARG A 1 298 ? -33.051 3.515 58.511 1.00 71.06 298 ARG A N 1
ATOM 2243 C CA . ARG A 1 298 ? -32.183 4.560 57.939 1.00 71.06 298 ARG A CA 1
ATOM 2244 C C . ARG A 1 298 ? -31.325 4.058 56.789 1.00 71.06 298 ARG A C 1
ATOM 2246 O O . ARG A 1 298 ? -30.902 2.900 56.762 1.00 71.06 298 ARG A O 1
ATOM 2253 N N . LEU A 1 299 ? -30.996 4.959 55.864 1.00 69.25 299 LEU A N 1
ATOM 2254 C CA . LEU A 1 299 ? -30.028 4.679 54.809 1.00 69.25 299 LEU A CA 1
ATOM 2255 C C . LEU A 1 299 ? -28.590 4.758 55.350 1.00 69.25 299 LEU A C 1
ATOM 2257 O O . LEU A 1 299 ? -28.246 5.741 56.010 1.00 69.25 299 LEU A O 1
ATOM 2261 N N . PRO A 1 300 ? -27.720 3.773 55.055 1.00 70.38 300 PRO A N 1
ATOM 2262 C CA . PRO A 1 300 ? -26.319 3.826 55.454 1.00 70.38 300 PRO A CA 1
ATOM 2263 C C . PRO A 1 300 ? -25.566 4.900 54.655 1.00 70.38 300 PRO A C 1
ATOM 2265 O O . PRO A 1 300 ? -25.462 4.804 53.433 1.00 70.38 300 PRO A O 1
ATOM 2268 N N . VAL A 1 301 ? -24.999 5.890 55.350 1.00 78.25 301 VAL A N 1
ATOM 2269 C CA . VAL A 1 301 ? -24.119 6.913 54.760 1.00 78.25 301 VAL A CA 1
ATOM 2270 C C . VAL A 1 301 ? -22.681 6.396 54.817 1.00 78.25 301 VAL A C 1
ATOM 2272 O O . VAL A 1 301 ? -22.094 6.286 55.892 1.00 78.25 301 VAL A O 1
ATOM 2275 N N . GLN A 1 302 ? -22.124 6.005 53.671 1.00 74.06 302 GLN A N 1
ATOM 2276 C CA . GLN A 1 302 ? -20.756 5.487 53.571 1.00 74.06 302 GLN A CA 1
ATOM 2277 C C . GLN A 1 302 ? -20.051 6.094 52.360 1.00 74.06 302 GLN A C 1
ATOM 2279 O O . GLN A 1 302 ? -20.266 5.643 51.239 1.00 74.06 302 GLN A O 1
ATOM 2284 N N . GLY A 1 303 ? -19.162 7.059 52.600 1.00 75.31 303 GLY A N 1
ATOM 2285 C CA . GLY A 1 303 ? -18.378 7.710 51.550 1.00 75.31 303 GLY A CA 1
ATOM 2286 C C . GLY A 1 303 ? -18.467 9.234 51.600 1.00 75.31 303 GLY A C 1
ATOM 2287 O O . GLY A 1 303 ? -18.953 9.805 52.573 1.00 75.31 303 GLY A O 1
ATOM 2288 N N . ARG A 1 304 ? -17.935 9.875 50.553 1.00 78.25 304 ARG A N 1
ATOM 2289 C CA . ARG A 1 304 ? -17.941 11.332 50.291 1.00 78.25 304 ARG A CA 1
ATOM 2290 C C . ARG A 1 304 ? -18.261 11.607 48.813 1.00 78.25 304 ARG A C 1
ATOM 2292 O O . ARG A 1 304 ? -17.660 12.476 48.197 1.00 78.25 304 ARG A O 1
ATOM 2299 N N . ASP A 1 305 ? -19.129 10.785 48.234 1.00 79.06 305 ASP A N 1
ATOM 2300 C CA . ASP A 1 305 ? -19.617 10.912 46.860 1.00 79.06 305 ASP A CA 1
ATOM 2301 C C . ASP A 1 305 ? -21.055 11.456 46.827 1.00 79.06 305 ASP A C 1
ATOM 2303 O O . ASP A 1 305 ? -21.740 11.488 47.854 1.00 79.06 305 ASP A O 1
ATOM 2307 N N . ASP A 1 306 ? -21.526 11.832 45.635 1.00 80.00 306 ASP A N 1
ATOM 2308 C CA . ASP A 1 306 ? -22.875 12.381 45.410 1.00 80.00 306 ASP A CA 1
ATOM 2309 C C . ASP A 1 306 ? -23.990 11.459 45.947 1.00 80.00 306 ASP A C 1
ATOM 2311 O O . ASP A 1 306 ? -25.077 11.899 46.323 1.00 80.00 306 ASP A O 1
ATOM 2315 N N . VAL A 1 307 ? -23.730 10.148 46.004 1.00 77.06 307 VAL A N 1
ATOM 2316 C CA . VAL A 1 307 ? -24.681 9.151 46.512 1.00 77.06 307 VAL A CA 1
ATOM 2317 C C . VAL A 1 307 ? -24.781 9.201 48.038 1.00 77.06 307 VAL A C 1
ATOM 2319 O O . VAL A 1 307 ? -25.875 9.063 48.588 1.00 77.06 307 VAL A O 1
ATOM 2322 N N . SER A 1 308 ? -23.659 9.413 48.725 1.00 77.88 308 SER A N 1
ATOM 2323 C CA . SER A 1 308 ? -23.611 9.599 50.178 1.00 77.88 308 SER A CA 1
ATOM 2324 C C . SER A 1 308 ? -24.291 10.902 50.601 1.00 77.88 308 SER A C 1
ATOM 2326 O O . SER A 1 308 ? -25.009 10.917 51.601 1.00 77.88 308 SER A O 1
ATOM 2328 N N . GLU A 1 309 ? -24.117 11.971 49.820 1.00 82.19 309 GLU A N 1
ATOM 2329 C CA . GLU A 1 309 ? -24.786 13.257 50.049 1.00 82.19 309 GLU A CA 1
ATOM 2330 C C . GLU A 1 309 ? -26.310 13.121 49.921 1.00 82.19 309 GLU A C 1
ATOM 2332 O O . GLU A 1 309 ? -27.047 13.482 50.840 1.00 82.19 309 GLU A O 1
ATOM 2337 N N . LEU A 1 310 ? -26.789 12.461 48.859 1.00 82.88 310 LEU A N 1
ATOM 2338 C CA . LEU A 1 310 ? -28.215 12.177 48.676 1.00 82.88 310 LEU A CA 1
ATOM 2339 C C . LEU A 1 310 ? -28.794 11.304 49.803 1.00 82.88 310 LEU A C 1
ATOM 2341 O O . LEU A 1 310 ? -29.924 11.525 50.243 1.00 82.88 310 LEU A O 1
ATOM 2345 N N . ALA A 1 311 ? -28.032 10.313 50.280 1.00 79.75 311 ALA A N 1
ATOM 2346 C CA . ALA A 1 311 ? -28.439 9.472 51.406 1.00 79.75 311 ALA A CA 1
ATOM 2347 C C . ALA A 1 311 ? -28.633 10.291 52.690 1.00 79.75 311 ALA A C 1
ATOM 2349 O O . A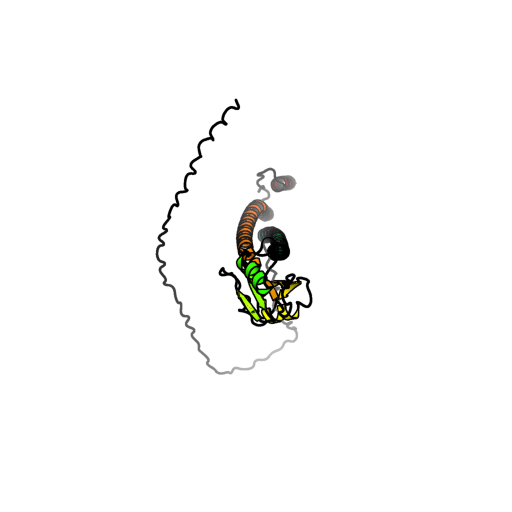LA A 1 311 ? -29.606 10.066 53.411 1.00 79.75 311 ALA A O 1
ATOM 2350 N N . SER A 1 312 ? -27.743 11.257 52.946 1.00 84.06 312 SER A N 1
ATOM 2351 C CA . SER A 1 312 ? -27.867 12.189 54.070 1.00 84.06 312 SER A CA 1
ATOM 2352 C C . SER A 1 312 ? -29.139 13.024 53.955 1.00 84.06 312 SER A C 1
ATOM 2354 O O . SER A 1 312 ? -29.960 13.003 54.866 1.00 84.06 312 SER A O 1
ATOM 2356 N N . THR A 1 313 ? -29.364 13.676 52.810 1.00 84.81 313 THR A N 1
ATOM 2357 C CA . THR A 1 313 ? -30.553 14.519 52.597 1.00 84.81 313 THR A CA 1
ATOM 2358 C C . THR A 1 313 ? -31.861 13.737 52.746 1.00 84.81 313 THR A C 1
ATOM 2360 O O . THR A 1 313 ? -32.851 14.254 53.263 1.00 84.81 313 THR A O 1
ATOM 2363 N N . MET A 1 314 ? -31.891 12.477 52.304 1.00 81.12 314 MET A N 1
ATOM 2364 C CA . MET A 1 314 ? -33.078 11.635 52.441 1.00 81.12 314 MET A CA 1
ATOM 2365 C C . MET A 1 314 ? -33.317 11.214 53.899 1.00 81.12 314 MET A C 1
ATOM 2367 O O . MET A 1 314 ? -34.463 11.227 54.346 1.00 81.12 314 MET A O 1
ATOM 2371 N N . ASN A 1 315 ? -32.260 10.905 54.657 1.00 82.81 315 ASN A N 1
ATOM 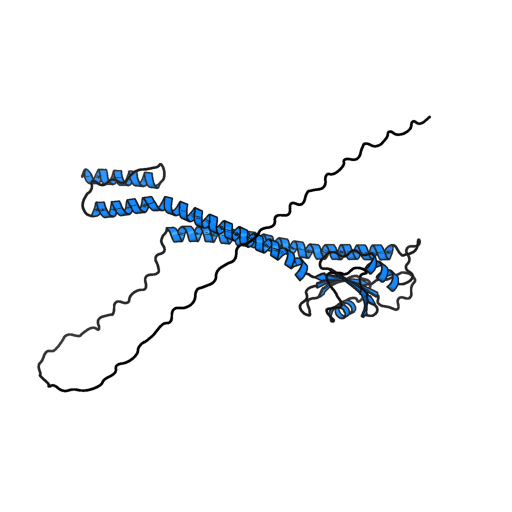2372 C CA . ASN A 1 315 ? -32.367 10.675 56.100 1.00 82.81 315 ASN A CA 1
ATOM 2373 C C . ASN A 1 315 ? -32.877 11.933 56.833 1.00 82.81 315 ASN A C 1
ATOM 2375 O O . ASN A 1 315 ? -33.762 11.806 57.674 1.00 82.81 315 ASN A O 1
ATOM 2379 N N . ASP A 1 316 ? -32.415 13.133 56.462 1.00 84.69 316 ASP A N 1
ATOM 2380 C CA . ASP A 1 316 ? -32.887 14.400 57.049 1.00 84.69 316 ASP A CA 1
ATOM 2381 C C . ASP A 1 316 ? -34.384 14.651 56.779 1.00 84.69 316 ASP A C 1
ATOM 2383 O O . ASP A 1 316 ? -35.108 15.207 57.610 1.00 84.69 316 ASP A O 1
ATOM 2387 N N . MET A 1 317 ? -34.877 14.240 55.605 1.00 83.31 317 MET A N 1
ATOM 2388 C CA . MET A 1 317 ? -36.303 14.293 55.274 1.00 83.31 317 MET A CA 1
ATOM 2389 C C . MET A 1 317 ? -37.113 13.308 56.126 1.00 83.31 317 MET A C 1
ATOM 2391 O O . MET A 1 317 ? -38.156 13.688 56.660 1.00 83.31 317 MET A O 1
ATOM 2395 N N . LEU A 1 318 ? -36.625 12.072 56.286 1.00 80.88 318 LEU A N 1
ATOM 2396 C CA . LEU A 1 318 ? -37.246 11.069 57.157 1.00 80.88 318 LEU A CA 1
ATOM 2397 C C . LEU A 1 318 ? -37.292 11.556 58.614 1.00 80.88 318 LEU A C 1
ATOM 2399 O O . LEU A 1 318 ? -38.330 11.442 59.256 1.00 80.88 318 LEU A O 1
ATOM 2403 N N . ASP A 1 319 ? -36.230 12.214 59.090 1.00 80.25 319 ASP A N 1
ATOM 2404 C CA . ASP A 1 319 ? -36.160 12.817 60.428 1.00 80.25 319 ASP A CA 1
ATOM 2405 C C . ASP A 1 319 ? -37.211 13.891 60.681 1.00 80.25 319 ASP A C 1
ATOM 2407 O O . ASP A 1 319 ? -37.584 14.145 61.826 1.00 80.25 319 ASP A O 1
ATOM 2411 N N . ARG A 1 320 ? -37.647 14.594 59.638 1.00 79.56 320 ARG A N 1
ATOM 2412 C CA . ARG A 1 320 ? -38.721 15.585 59.754 1.00 79.56 320 ARG A CA 1
ATOM 2413 C C . ARG A 1 320 ? -40.091 14.926 59.814 1.00 79.56 320 ARG A C 1
ATOM 2415 O O . ARG A 1 320 ? -40.939 15.420 60.544 1.00 79.56 320 ARG A O 1
ATOM 2422 N N . LEU A 1 321 ? -40.289 13.847 59.061 1.00 77.94 321 LEU A N 1
ATOM 2423 C CA . LEU A 1 321 ? -41.551 13.109 59.023 1.00 77.94 321 LEU A CA 1
ATOM 2424 C C . LEU A 1 321 ? -41.794 12.309 60.306 1.00 77.94 321 LEU A C 1
ATOM 2426 O O . LEU A 1 321 ? -42.925 12.258 60.758 1.00 77.94 321 LEU A O 1
ATOM 2430 N N . ASP A 1 322 ? -40.751 11.745 60.916 1.00 72.88 322 ASP A N 1
ATOM 2431 C CA . ASP A 1 322 ? -40.856 11.007 62.188 1.00 72.88 322 ASP A CA 1
ATOM 2432 C C . ASP A 1 322 ? -41.139 11.931 63.393 1.00 72.88 322 ASP A C 1
ATOM 2434 O O . ASP A 1 322 ? -41.592 11.492 64.446 1.00 72.88 322 ASP A O 1
ATOM 2438 N N . ARG A 1 323 ? -40.872 13.238 63.244 1.00 71.25 323 ARG A N 1
ATOM 2439 C CA . ARG A 1 323 ? -41.110 14.269 64.271 1.00 71.25 323 ARG A CA 1
ATOM 2440 C C . ARG A 1 323 ? -42.435 15.027 64.112 1.00 71.25 323 ARG A C 1
ATOM 2442 O O . ARG A 1 323 ? -42.690 15.915 64.927 1.00 71.25 323 ARG A O 1
ATOM 2449 N N . ALA A 1 324 ? -43.213 14.744 63.067 1.00 59.75 324 ALA A N 1
ATOM 2450 C CA . ALA A 1 324 ? -44.499 15.384 62.774 1.00 59.75 324 ALA A CA 1
ATOM 2451 C C . ALA A 1 324 ? -45.665 14.499 63.230 1.00 59.75 324 ALA A C 1
ATOM 2453 O O . ALA A 1 324 ? -46.647 15.073 63.749 1.00 59.75 324 ALA A O 1
#

Solvent-accessible surface area (backbone atoms only — not comparable to full-atom values): 20334 Å² total; per-residue (Å²): 141,85,82,82,82,83,82,82,82,84,82,84,82,82,82,82,85,86,84,82,86,82,84,82,86,83,84,87,84,89,86,88,88,86,82,89,84,87,84,90,84,86,88,90,86,85,85,89,86,90,88,84,80,91,85,89,79,89,83,87,87,75,87,79,70,77,80,76,72,80,77,77,73,76,71,74,84,78,74,53,70,57,58,52,52,31,49,51,54,41,48,54,52,50,52,51,51,50,52,52,54,50,50,52,51,55,48,53,54,50,52,54,56,50,50,52,53,54,50,46,50,52,50,49,53,51,42,52,48,53,54,60,49,32,84,44,99,85,34,42,43,88,34,42,68,58,42,47,51,48,39,49,57,71,56,79,81,64,87,49,19,20,52,38,31,30,47,72,63,36,83,77,42,69,42,84,57,95,57,80,33,66,64,77,79,46,76,62,50,50,50,54,52,49,72,68,57,85,59,81,63,64,47,80,49,74,52,73,57,98,90,48,45,30,46,29,35,40,34,51,50,84,54,77,92,39,88,83,84,67,55,36,34,43,36,37,33,36,37,52,59,62,61,54,53,60,52,52,58,58,52,50,53,48,53,54,53,51,52,53,51,48,52,51,50,38,52,50,41,45,54,52,43,50,64,68,50,48,60,58,52,51,53,50,57,48,54,61,47,44,76,70,80,45,87,84,77,76,67,86,69,73,77,92,46,76,66,26,54,51,35,47,57,51,44,56,52,49,58,52,60,79,74,107